Protein AF-A0A8T4EMZ1-F1 (afdb_monomer)

pLDDT: mean 76.81, std 20.08, range [35.94, 98.06]

Radius of gyration: 17.99 Å; Cα contacts (8 Å, |Δi|>4): 401; chains: 1; bounding box: 46×43×60 Å

Sequence (190 aa):
MRDRFAFSISILVVVALTAIIGMIGVFGAAGGSDFQEQLSGNGFIFQAVSVTDGDRIKEITTAKVSFGGKLGFGKDNEPAGNWHVKFFDVGNNELDGSQF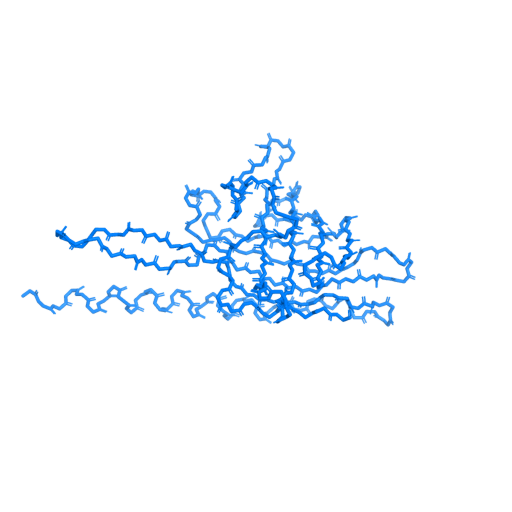RSAKIISLRFDDACGKSAHFSALGKLDNELGWNLLVDASAADPVSGHEANIRVRLSHPVYGEVYDSASEFTSVDYCIGQTLVDSGNLNFR

Structure (mmCIF, N/CA/C/O backbone):
data_AF-A0A8T4EMZ1-F1
#
_entry.id   AF-A0A8T4EMZ1-F1
#
loop_
_atom_site.group_PDB
_atom_site.id
_atom_site.type_symbol
_atom_site.label_atom_id
_atom_site.label_alt_id
_atom_site.label_comp_id
_atom_site.label_asym_id
_atom_site.label_entity_id
_atom_site.label_seq_id
_atom_site.pdbx_PDB_ins_code
_atom_site.Cartn_x
_atom_site.Cartn_y
_atom_site.Cartn_z
_atom_site.occupancy
_atom_site.B_iso_or_equiv
_atom_site.auth_seq_id
_atom_site.auth_comp_id
_atom_site.auth_asym_id
_atom_site.auth_atom_id
_atom_site.pdbx_PDB_model_num
ATOM 1 N N . MET A 1 1 ? -13.749 -1.187 43.572 1.00 49.34 1 MET A N 1
ATOM 2 C CA . MET A 1 1 ? -13.866 -1.524 42.133 1.00 49.34 1 MET A CA 1
ATOM 3 C C . MET A 1 1 ? -12.976 -0.599 41.298 1.00 49.34 1 MET A C 1
ATOM 5 O O . MET A 1 1 ? -13.484 0.166 40.493 1.00 49.34 1 MET A O 1
ATOM 9 N N . ARG A 1 2 ? -11.654 -0.601 41.517 1.00 44.53 2 ARG A N 1
ATOM 10 C CA . ARG A 1 2 ? -10.749 0.398 40.915 1.00 44.53 2 ARG A CA 1
ATOM 11 C C . ARG A 1 2 ? -9.505 -0.220 40.257 1.00 44.53 2 ARG A C 1
ATOM 13 O O . ARG A 1 2 ? -8.606 0.506 39.869 1.00 44.53 2 ARG A O 1
ATOM 20 N N . ASP A 1 3 ? -9.523 -1.542 40.056 1.00 45.84 3 ASP A N 1
ATOM 21 C CA . ASP A 1 3 ? -8.353 -2.314 39.604 1.00 45.84 3 ASP A CA 1
ATOM 22 C C . ASP A 1 3 ? -8.550 -3.018 38.250 1.00 45.84 3 ASP A C 1
ATOM 24 O O . ASP A 1 3 ? -7.671 -3.739 37.792 1.00 45.84 3 ASP A O 1
ATOM 28 N N . ARG A 1 4 ? -9.691 -2.819 37.571 1.00 43.38 4 ARG A N 1
ATOM 29 C CA . ARG A 1 4 ? -9.960 -3.462 36.266 1.00 43.38 4 ARG A CA 1
ATOM 30 C C . ARG A 1 4 ? -9.644 -2.604 35.039 1.00 43.38 4 ARG A C 1
ATOM 32 O O . ARG A 1 4 ? -9.596 -3.141 33.941 1.00 43.38 4 ARG A O 1
ATOM 39 N N . PHE A 1 5 ? -9.365 -1.312 35.212 1.00 40.59 5 PHE A N 1
ATOM 40 C CA . PHE A 1 5 ? -9.063 -0.412 34.089 1.00 40.59 5 PHE A CA 1
ATOM 41 C C . PHE A 1 5 ? -7.595 -0.451 33.638 1.00 40.59 5 PHE A C 1
ATOM 43 O O . PHE A 1 5 ? -7.312 -0.260 32.459 1.00 40.59 5 PHE A O 1
ATOM 50 N N . ALA A 1 6 ? -6.658 -0.762 34.539 1.00 42.50 6 ALA A N 1
ATOM 51 C CA . ALA A 1 6 ? -5.233 -0.811 34.201 1.00 42.50 6 ALA A CA 1
ATOM 52 C C . ALA A 1 6 ? -4.861 -2.019 33.320 1.00 42.50 6 ALA A C 1
ATOM 54 O O . ALA A 1 6 ? -3.907 -1.950 32.555 1.00 42.50 6 ALA A O 1
ATOM 55 N N . PHE A 1 7 ? -5.640 -3.105 33.370 1.00 37.00 7 PHE A N 1
ATOM 56 C CA . PHE A 1 7 ? -5.345 -4.323 32.611 1.00 37.00 7 PHE A CA 1
ATOM 57 C C . PHE A 1 7 ? -5.636 -4.203 31.108 1.00 37.00 7 PHE A C 1
ATOM 59 O O . PHE A 1 7 ? -4.976 -4.862 30.309 1.00 37.00 7 PHE A O 1
ATOM 66 N N . SER A 1 8 ? -6.582 -3.349 30.704 1.00 38.25 8 SER A N 1
ATOM 67 C CA . SER A 1 8 ? -6.985 -3.253 29.293 1.00 38.25 8 SER A CA 1
ATOM 68 C C . SER A 1 8 ? -6.033 -2.393 28.456 1.00 38.25 8 SER A C 1
ATOM 70 O O . SER A 1 8 ? -5.837 -2.666 27.275 1.00 38.25 8 SER A O 1
ATOM 72 N N . ILE A 1 9 ? -5.394 -1.388 29.065 1.00 43.19 9 ILE A N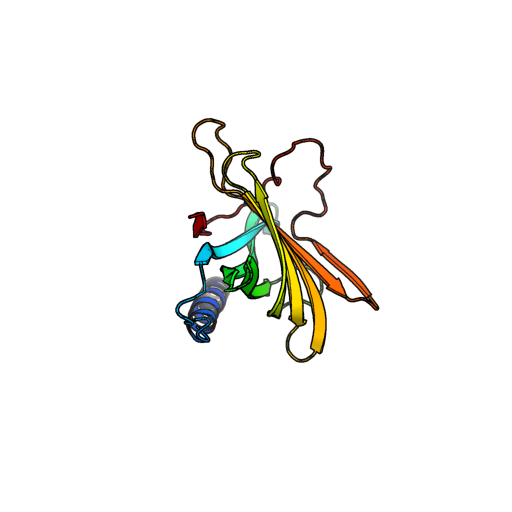 1
ATOM 73 C CA . ILE A 1 9 ? -4.431 -0.512 28.375 1.00 43.19 9 ILE A CA 1
ATOM 74 C C . ILE A 1 9 ? -3.102 -1.247 28.155 1.00 43.19 9 ILE A C 1
ATOM 76 O O . ILE A 1 9 ? -2.506 -1.143 27.085 1.00 43.19 9 ILE A O 1
ATOM 80 N N . SER A 1 10 ? -2.669 -2.060 29.123 1.00 36.66 10 SER A N 1
ATOM 81 C CA . SER A 1 10 ? -1.429 -2.836 29.014 1.00 36.66 10 SER A CA 1
ATOM 82 C C . SER A 1 10 ? -1.474 -3.891 27.906 1.00 36.66 10 SER A C 1
ATOM 84 O O . SER A 1 10 ? -0.455 -4.143 27.273 1.00 36.66 10 SER A O 1
ATOM 86 N N . ILE A 1 11 ? -2.642 -4.483 27.630 1.00 43.72 11 ILE A N 1
ATOM 87 C CA . ILE A 1 11 ? -2.796 -5.466 26.545 1.00 43.72 11 ILE A CA 1
ATOM 88 C C . ILE A 1 11 ? -2.738 -4.776 25.174 1.00 43.72 11 ILE A C 1
ATOM 90 O O . ILE A 1 11 ? -2.079 -5.284 24.268 1.00 43.72 11 ILE A O 1
ATOM 94 N N . LEU A 1 12 ? -3.342 -3.590 25.033 1.00 38.06 12 LEU A N 1
ATOM 95 C CA . LEU A 1 12 ? -3.368 -2.855 23.764 1.00 38.06 12 LEU A CA 1
ATOM 96 C C . LEU A 1 12 ? -1.956 -2.441 23.300 1.00 38.06 12 LEU A C 1
ATOM 98 O O . LEU A 1 12 ? -1.618 -2.562 22.124 1.00 38.06 12 LEU A O 1
ATOM 102 N N . VAL A 1 13 ? -1.099 -2.025 24.239 1.00 41.03 13 VAL A N 1
ATOM 103 C CA . VAL A 1 13 ? 0.286 -1.611 23.944 1.00 41.03 13 VAL A CA 1
ATOM 104 C C . VAL A 1 13 ? 1.172 -2.804 23.555 1.00 41.03 13 VAL A C 1
ATOM 106 O O . VAL A 1 13 ? 2.043 -2.674 22.695 1.00 41.03 13 VAL A O 1
ATOM 109 N N . VAL A 1 14 ? 0.937 -3.992 24.123 1.00 38.75 14 VAL A N 1
ATOM 110 C CA . VAL A 1 14 ? 1.726 -5.202 23.810 1.00 38.75 14 VAL A CA 1
ATOM 111 C C . VAL A 1 14 ? 1.403 -5.756 22.414 1.00 38.75 14 VAL A C 1
ATOM 113 O O . VAL A 1 14 ? 2.305 -6.244 21.725 1.00 38.75 14 VAL A O 1
ATOM 116 N N . VAL A 1 15 ? 0.154 -5.631 21.949 1.00 43.97 15 VAL A N 1
ATOM 117 C CA . VAL A 1 15 ? -0.234 -6.037 20.583 1.00 43.97 15 VAL A CA 1
ATOM 118 C C . VAL A 1 15 ? 0.407 -5.120 19.534 1.00 43.97 15 VAL A C 1
ATOM 120 O O . VAL A 1 15 ? 0.925 -5.606 18.528 1.00 43.97 15 VAL A O 1
ATOM 123 N N . ALA A 1 16 ? 0.474 -3.812 19.800 1.00 40.72 16 ALA A N 1
ATOM 124 C CA . ALA A 1 16 ? 1.147 -2.867 18.911 1.00 40.72 16 ALA A CA 1
ATOM 125 C C . ALA A 1 16 ? 2.665 -3.130 18.823 1.00 40.72 16 ALA A C 1
ATOM 127 O O . ALA A 1 16 ? 3.234 -3.122 17.732 1.00 40.72 16 ALA A O 1
ATOM 128 N N . LEU A 1 17 ? 3.329 -3.439 19.946 1.00 35.94 17 LEU A N 1
ATOM 129 C CA . LEU A 1 17 ? 4.785 -3.637 19.972 1.00 35.94 17 LEU A CA 1
ATOM 130 C C . LEU A 1 17 ? 5.238 -4.954 19.314 1.00 35.94 17 LEU A C 1
ATOM 132 O O . LEU A 1 17 ? 6.283 -5.004 18.668 1.00 35.94 17 LEU A O 1
ATOM 136 N N . THR A 1 18 ? 4.452 -6.026 19.438 1.00 42.44 18 THR A N 1
ATOM 137 C CA . THR A 1 18 ? 4.767 -7.323 18.805 1.00 42.44 18 THR A CA 1
ATOM 138 C C . THR A 1 18 ? 4.553 -7.304 17.289 1.00 42.44 18 THR A C 1
ATOM 140 O O . THR A 1 18 ? 5.293 -7.970 16.561 1.00 42.44 18 THR A O 1
ATOM 143 N N . ALA A 1 19 ? 3.628 -6.479 16.787 1.00 42.94 19 ALA A N 1
ATOM 144 C CA . ALA A 1 19 ? 3.454 -6.253 15.352 1.00 42.94 19 ALA A CA 1
ATOM 145 C C . ALA A 1 19 ? 4.675 -5.572 14.699 1.00 42.94 19 ALA A C 1
ATOM 147 O O . ALA A 1 19 ? 5.018 -5.901 13.563 1.00 42.94 19 ALA A O 1
ATOM 148 N N . ILE A 1 20 ? 5.373 -4.691 15.427 1.00 45.50 20 ILE A N 1
ATOM 149 C CA . ILE A 1 20 ? 6.582 -3.999 14.945 1.00 45.50 20 ILE A CA 1
ATOM 150 C C . ILE A 1 20 ? 7.746 -4.986 14.756 1.00 45.50 20 ILE A C 1
ATOM 152 O O . ILE A 1 20 ? 8.465 -4.919 13.760 1.00 45.50 20 ILE A O 1
ATOM 156 N N . ILE A 1 21 ? 7.909 -5.951 15.666 1.00 45.16 21 ILE A N 1
ATOM 157 C CA . ILE A 1 21 ? 9.029 -6.910 15.630 1.00 45.16 21 ILE A CA 1
ATOM 158 C C . ILE A 1 21 ? 8.864 -7.933 14.489 1.00 45.16 21 ILE A C 1
ATOM 160 O O . ILE A 1 21 ? 9.853 -8.362 13.895 1.00 45.16 21 ILE A O 1
ATOM 164 N N . GLY A 1 22 ? 7.627 -8.275 14.112 1.00 37.38 22 GLY A N 1
ATOM 165 C CA . GLY A 1 22 ? 7.348 -9.227 13.029 1.00 37.38 22 GLY A CA 1
ATOM 166 C C . GLY A 1 22 ? 7.644 -8.720 11.609 1.00 37.38 22 GLY A C 1
ATOM 167 O O . GLY A 1 22 ? 7.813 -9.534 10.704 1.00 37.38 22 GLY A O 1
ATOM 168 N N . MET A 1 23 ? 7.732 -7.402 11.394 1.00 47.41 23 MET A N 1
ATOM 169 C CA . MET A 1 23 ? 7.965 -6.811 10.063 1.00 47.41 23 MET A CA 1
ATOM 170 C C . MET A 1 23 ? 9.440 -6.536 9.743 1.00 47.41 23 MET A C 1
ATOM 172 O O . MET A 1 23 ? 9.790 -6.355 8.581 1.00 47.41 23 MET A O 1
ATOM 176 N N . ILE A 1 24 ? 10.329 -6.579 10.739 1.00 45.53 24 ILE A N 1
ATOM 177 C CA . ILE A 1 24 ? 11.775 -6.363 10.543 1.00 45.53 24 ILE A CA 1
ATOM 178 C C . ILE A 1 24 ? 12.449 -7.593 9.888 1.00 45.53 24 ILE A C 1
ATOM 180 O O . ILE A 1 24 ? 13.563 -7.514 9.374 1.00 45.53 24 ILE A O 1
ATOM 184 N N . GLY A 1 25 ? 11.767 -8.741 9.858 1.00 36.47 25 GLY A N 1
ATOM 185 C CA . GLY A 1 25 ? 12.371 -10.045 9.599 1.00 36.47 25 GLY A CA 1
ATOM 186 C C . GLY A 1 25 ? 12.189 -10.671 8.216 1.00 36.47 25 GLY A C 1
ATOM 187 O O . GLY A 1 25 ? 12.254 -11.888 8.165 1.00 36.47 25 GLY A O 1
ATOM 188 N N . VAL A 1 26 ? 11.949 -9.949 7.111 1.00 43.50 26 VAL A N 1
ATOM 189 C CA . VAL A 1 26 ? 12.076 -10.543 5.752 1.00 43.50 26 VAL A CA 1
ATOM 190 C C . VAL A 1 26 ? 12.498 -9.489 4.715 1.00 43.50 26 VAL A C 1
ATOM 192 O O . VAL A 1 26 ? 11.764 -9.170 3.782 1.00 43.50 26 VAL A O 1
ATOM 195 N N . PHE A 1 27 ? 13.718 -8.959 4.829 1.00 44.78 27 PHE A N 1
ATOM 196 C CA . PHE A 1 27 ? 14.391 -8.329 3.686 1.00 44.78 27 PHE A CA 1
ATOM 197 C C . PHE A 1 27 ? 14.958 -9.431 2.782 1.00 44.78 27 PHE A C 1
ATOM 199 O O . PHE A 1 27 ? 16.156 -9.704 2.764 1.00 44.78 27 PHE A O 1
ATOM 206 N N . GLY A 1 28 ? 14.066 -10.112 2.059 1.00 37.81 28 GLY A N 1
ATOM 207 C CA . GLY A 1 28 ? 14.447 -10.971 0.944 1.00 37.81 28 GLY A CA 1
ATOM 208 C C . GLY A 1 28 ? 15.084 -10.102 -0.135 1.00 37.81 28 GLY A C 1
ATOM 209 O O . GLY A 1 28 ? 14.428 -9.235 -0.712 1.00 37.81 28 GLY A O 1
ATOM 210 N N . ALA A 1 29 ? 16.382 -10.295 -0.336 1.00 39.72 29 ALA A N 1
ATOM 211 C CA . ALA A 1 29 ? 17.215 -9.535 -1.246 1.00 39.72 29 ALA A CA 1
ATOM 212 C C . ALA A 1 29 ? 16.673 -9.555 -2.687 1.00 39.72 29 ALA A C 1
ATOM 214 O O . ALA A 1 29 ? 16.941 -10.480 -3.446 1.00 39.72 29 ALA A O 1
ATOM 215 N N . ALA A 1 30 ? 16.031 -8.467 -3.110 1.00 42.91 30 ALA A N 1
ATOM 216 C CA . ALA A 1 30 ? 16.165 -7.990 -4.486 1.00 42.91 30 ALA A CA 1
ATOM 217 C C . ALA A 1 30 ? 17.476 -7.181 -4.576 1.00 42.91 30 ALA A C 1
ATOM 219 O O . ALA A 1 30 ? 17.483 -5.986 -4.837 1.00 42.91 30 ALA A O 1
ATOM 220 N N . GLY A 1 31 ? 18.589 -7.829 -4.220 1.00 42.00 31 GLY A N 1
ATOM 221 C CA . GLY A 1 31 ? 19.935 -7.254 -4.171 1.00 42.00 31 GLY A CA 1
ATOM 222 C C . GLY A 1 31 ? 20.745 -7.594 -5.417 1.00 42.00 31 GLY A C 1
ATOM 223 O O . GLY A 1 31 ? 21.928 -7.900 -5.310 1.00 42.00 31 GLY A O 1
ATOM 224 N N . GLY A 1 32 ? 20.102 -7.622 -6.586 1.00 52.59 32 GLY A N 1
ATOM 225 C CA . GLY A 1 32 ? 20.836 -7.628 -7.846 1.00 52.59 32 GLY A CA 1
ATOM 226 C C . GLY A 1 32 ? 21.456 -6.250 -8.068 1.00 52.59 32 GLY A C 1
ATOM 227 O O . GLY A 1 32 ? 20.840 -5.243 -7.725 1.00 52.59 32 GLY A O 1
ATOM 228 N N . SER A 1 33 ? 22.640 -6.193 -8.678 1.00 59.22 33 SER A N 1
ATOM 229 C CA . SER A 1 33 ? 23.308 -4.944 -9.090 1.00 59.22 33 SER A CA 1
ATOM 230 C C . SER A 1 33 ? 22.458 -4.038 -9.991 1.00 59.22 33 SER A C 1
ATOM 232 O O . SER A 1 33 ? 22.828 -2.892 -10.224 1.00 59.22 33 SER A O 1
ATOM 234 N N . ASP A 1 34 ? 21.331 -4.555 -10.485 1.00 81.06 34 ASP A N 1
ATOM 235 C CA . ASP A 1 34 ? 20.516 -3.966 -11.540 1.00 81.06 34 A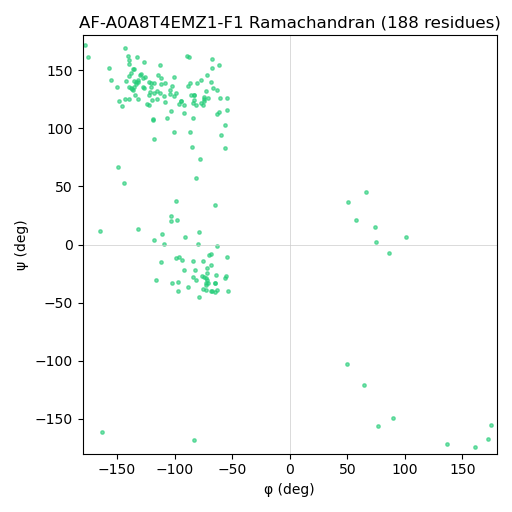SP A CA 1
ATOM 236 C C . ASP A 1 34 ? 19.152 -3.448 -11.016 1.00 81.06 34 ASP A C 1
ATOM 238 O O . ASP A 1 34 ? 18.290 -3.103 -11.819 1.00 81.06 34 ASP A O 1
ATOM 242 N N . PHE A 1 35 ? 18.916 -3.407 -9.691 1.00 88.75 35 PHE A N 1
ATOM 243 C CA . PHE A 1 35 ? 17.700 -2.809 -9.111 1.00 88.75 35 PHE A CA 1
ATOM 244 C C . PHE A 1 35 ? 17.904 -1.330 -8.768 1.00 88.75 35 PHE A C 1
ATOM 246 O O . PHE A 1 35 ? 18.726 -0.976 -7.921 1.00 88.75 35 PHE A O 1
ATOM 253 N N . GLN A 1 36 ? 17.102 -0.468 -9.384 1.00 91.75 36 GLN A N 1
ATOM 254 C CA . GLN A 1 36 ? 17.060 0.962 -9.103 1.00 91.75 36 GLN A CA 1
ATOM 255 C C . GLN A 1 36 ? 15.863 1.282 -8.207 1.00 91.75 36 GLN A C 1
ATOM 257 O O . GLN A 1 36 ? 14.746 1.446 -8.693 1.00 91.75 36 GLN A O 1
ATOM 262 N N . GLU A 1 37 ? 16.097 1.372 -6.895 1.00 92.69 37 GLU A N 1
ATOM 263 C CA . GLU A 1 37 ? 15.085 1.797 -5.917 1.00 92.69 37 GLU A CA 1
ATOM 264 C C . GLU A 1 37 ? 14.608 3.226 -6.227 1.00 92.69 37 GLU A C 1
ATOM 266 O O . GLU A 1 37 ? 15.423 4.144 -6.309 1.00 92.69 37 GLU A O 1
ATOM 271 N N . GLN A 1 38 ? 13.294 3.402 -6.362 1.00 93.12 38 GLN A N 1
ATOM 272 C CA . GLN A 1 38 ? 12.638 4.695 -6.599 1.00 93.12 38 GLN A CA 1
ATOM 273 C C . GLN A 1 38 ? 11.723 5.090 -5.435 1.00 93.12 38 GLN A C 1
ATOM 275 O O . GLN A 1 38 ? 11.569 6.268 -5.136 1.00 93.12 38 GLN A O 1
ATOM 280 N N . LEU A 1 39 ? 11.150 4.104 -4.744 1.00 91.00 39 LEU A N 1
ATOM 281 C CA . LEU A 1 39 ? 10.318 4.308 -3.566 1.00 91.00 39 LEU A CA 1
ATOM 282 C C . LEU A 1 39 ? 10.680 3.282 -2.503 1.00 91.00 39 LEU A C 1
ATOM 284 O O . LEU A 1 39 ? 10.759 2.085 -2.772 1.00 91.00 39 LEU A O 1
ATOM 288 N N . SER A 1 40 ? 10.846 3.729 -1.271 1.00 91.81 40 SER A N 1
ATOM 289 C CA . SER A 1 40 ? 10.870 2.845 -0.115 1.00 91.81 40 SER A CA 1
ATOM 290 C C . SER A 1 40 ? 10.077 3.450 1.022 1.00 91.81 40 SER A C 1
ATOM 292 O O . SER A 1 40 ? 10.021 4.667 1.179 1.00 91.81 40 SER A O 1
ATOM 294 N N . GLY A 1 41 ? 9.451 2.605 1.826 1.00 88.38 41 GLY A N 1
ATOM 295 C CA . GLY A 1 41 ? 8.791 3.104 3.013 1.00 88.38 41 GLY A CA 1
ATOM 296 C C . GLY A 1 41 ? 8.166 2.037 3.868 1.00 88.38 41 GLY A C 1
ATOM 297 O O . GLY A 1 41 ? 8.121 0.867 3.500 1.00 88.38 41 GLY A O 1
ATOM 298 N N . ASN A 1 42 ? 7.720 2.462 5.036 1.00 89.69 42 ASN A N 1
ATOM 299 C CA . ASN A 1 42 ? 6.977 1.666 5.993 1.00 89.69 42 ASN A CA 1
ATOM 300 C C . ASN A 1 42 ? 6.178 2.602 6.895 1.00 89.69 42 ASN A C 1
ATOM 302 O O . ASN A 1 42 ? 6.598 3.736 7.119 1.00 89.69 42 ASN A O 1
ATOM 306 N N . GLY A 1 43 ? 5.052 2.134 7.420 1.00 89.31 43 GLY A N 1
ATOM 307 C CA . GLY A 1 43 ? 4.187 2.963 8.248 1.00 89.31 43 GLY A CA 1
ATOM 308 C C . GLY A 1 43 ? 2.862 2.311 8.589 1.00 89.31 43 GLY A C 1
ATOM 309 O O . GLY A 1 43 ? 2.660 1.115 8.367 1.00 89.31 43 GLY A O 1
ATOM 310 N N . PHE A 1 44 ? 1.963 3.135 9.117 1.00 87.62 44 PHE A N 1
ATOM 311 C CA . PHE A 1 44 ? 0.608 2.754 9.479 1.00 87.62 44 PHE A CA 1
ATOM 312 C C . PHE A 1 44 ? -0.405 3.736 8.887 1.00 87.62 44 PHE A C 1
ATOM 314 O O . PHE A 1 44 ? -0.132 4.931 8.782 1.00 87.62 44 PHE A O 1
ATOM 321 N N . ILE A 1 45 ? -1.572 3.211 8.523 1.00 87.00 45 ILE A N 1
ATOM 322 C CA . ILE A 1 45 ? -2.784 3.967 8.215 1.00 87.00 45 ILE A CA 1
ATOM 323 C C . ILE A 1 45 ? -3.675 3.889 9.446 1.00 87.00 45 ILE A C 1
ATOM 325 O O . ILE A 1 45 ? -3.954 2.785 9.930 1.00 87.00 45 ILE A O 1
ATOM 329 N N . PHE A 1 46 ? -4.137 5.036 9.930 1.00 82.56 46 PHE A N 1
ATOM 330 C CA . PHE A 1 46 ? -5.022 5.112 11.082 1.00 82.56 46 PHE A CA 1
ATOM 331 C C . PHE A 1 46 ? -6.421 5.595 10.705 1.00 82.56 46 PHE A C 1
ATOM 333 O O . PHE A 1 46 ? -6.602 6.325 9.733 1.00 82.56 46 PHE A O 1
ATOM 340 N N . GLN A 1 47 ? -7.405 5.213 11.516 1.00 79.88 47 GLN A N 1
ATOM 341 C CA . GLN A 1 47 ? -8.769 5.723 11.446 1.00 79.88 47 GLN A CA 1
ATOM 342 C C . GLN A 1 47 ? -9.204 6.227 12.822 1.00 79.88 47 GLN A C 1
ATOM 344 O O . GLN A 1 47 ? -8.992 5.553 13.835 1.00 79.88 47 GLN A O 1
ATOM 349 N N . ALA A 1 48 ? -9.830 7.401 12.848 1.00 77.19 48 ALA A N 1
ATOM 350 C CA . ALA A 1 48 ? -10.517 7.909 14.024 1.00 77.19 48 ALA A CA 1
ATOM 351 C C . ALA A 1 48 ? -11.843 7.158 14.216 1.00 77.19 48 ALA A C 1
ATOM 353 O O . ALA A 1 48 ? -12.667 7.069 13.307 1.00 77.19 48 ALA A O 1
ATOM 354 N N . VAL A 1 49 ? -12.049 6.607 15.406 1.00 74.25 49 VAL A N 1
ATOM 355 C CA . VAL A 1 49 ? -13.260 5.890 15.800 1.00 74.25 49 VAL A CA 1
ATOM 356 C C . VAL A 1 49 ? 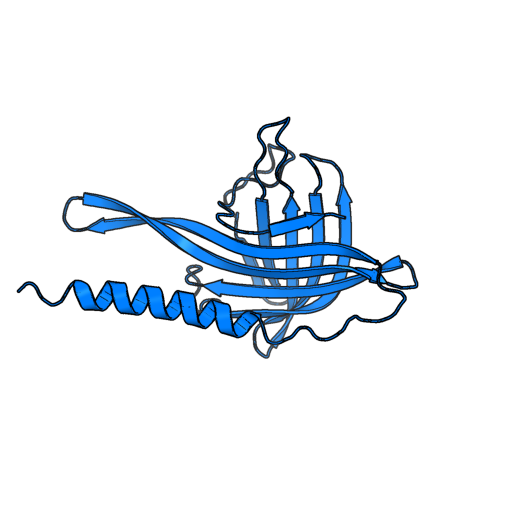-13.836 6.572 17.031 1.00 74.25 49 VAL A C 1
ATOM 358 O O . VAL A 1 49 ? -13.145 6.789 18.027 1.00 74.25 49 VAL A O 1
ATOM 361 N N . SER A 1 50 ? -15.124 6.897 16.977 1.00 79.56 50 SER A N 1
ATOM 362 C CA . SER A 1 50 ? -15.852 7.421 18.130 1.00 79.56 50 SER A CA 1
ATOM 363 C C . SER A 1 50 ? -16.283 6.271 19.038 1.00 79.56 50 SER A C 1
ATOM 365 O O . SER A 1 50 ? -17.034 5.390 18.625 1.00 79.56 50 SER A O 1
ATOM 367 N N . VAL A 1 51 ? -15.821 6.287 20.285 1.00 78.88 51 VAL A N 1
ATOM 368 C CA . VAL A 1 51 ? -16.171 5.311 21.320 1.00 78.88 51 VAL A CA 1
ATOM 369 C C . VAL A 1 51 ? -16.929 6.010 22.438 1.00 78.88 51 VAL A C 1
ATOM 371 O O . VAL A 1 51 ? -16.524 7.063 22.935 1.00 78.88 51 VAL A O 1
ATOM 374 N N . THR A 1 52 ? -18.043 5.412 22.847 1.00 84.31 52 THR A N 1
ATOM 375 C CA . THR A 1 52 ? -18.843 5.884 23.977 1.00 84.31 52 THR A CA 1
ATOM 376 C C . THR A 1 52 ? -18.267 5.347 25.290 1.00 84.31 52 THR A C 1
ATOM 378 O O . THR A 1 52 ? -18.171 4.135 25.478 1.00 84.31 52 THR A O 1
ATOM 381 N N . ASP A 1 53 ? -17.904 6.245 26.206 1.00 78.69 53 ASP A N 1
ATOM 382 C CA . ASP A 1 53 ? -17.453 5.946 27.571 1.00 78.69 53 ASP A CA 1
ATOM 383 C C . ASP A 1 53 ? -18.441 6.570 28.572 1.00 78.69 53 ASP A C 1
ATOM 385 O O . ASP A 1 53 ? -18.361 7.754 28.918 1.00 78.69 53 ASP A O 1
ATOM 389 N N . GLY A 1 54 ? -19.451 5.785 28.963 1.00 85.25 54 GLY A N 1
ATOM 390 C CA . GLY A 1 54 ? -20.606 6.277 29.719 1.00 85.25 54 GLY A CA 1
ATOM 391 C C . GLY A 1 54 ? -21.432 7.271 28.896 1.00 85.25 54 GLY A C 1
ATOM 392 O O . GLY A 1 54 ? -21.891 6.934 27.810 1.00 85.25 54 GLY A O 1
ATOM 393 N N . ASP A 1 55 ? -21.582 8.501 29.393 1.00 85.19 55 ASP A N 1
ATOM 394 C CA . ASP A 1 55 ? -22.305 9.585 28.701 1.00 85.19 55 ASP A CA 1
ATOM 395 C C . ASP A 1 55 ? -21.393 10.454 27.808 1.00 85.19 55 ASP A C 1
ATOM 397 O O . ASP A 1 55 ? -21.813 11.496 27.302 1.00 85.19 55 ASP A O 1
ATOM 401 N N . ARG A 1 56 ? -20.115 10.085 27.639 1.00 79.50 56 ARG A N 1
ATOM 402 C CA . ARG A 1 56 ? -19.137 10.851 26.848 1.00 79.50 56 ARG A CA 1
ATOM 403 C C . ARG A 1 56 ? -18.813 10.138 25.543 1.00 79.50 56 ARG A C 1
ATOM 405 O O . ARG A 1 56 ? -18.598 8.931 25.529 1.00 79.50 56 ARG A O 1
ATOM 412 N N . ILE A 1 57 ? -18.705 10.905 24.462 1.00 82.94 57 ILE A N 1
ATOM 413 C CA . ILE A 1 57 ? -18.134 10.436 23.197 1.00 82.94 57 ILE A CA 1
ATOM 414 C C . ILE A 1 57 ? -16.655 10.814 23.202 1.00 82.94 57 ILE A C 1
ATOM 416 O O . ILE A 1 57 ? -16.310 11.982 23.392 1.00 82.94 57 ILE A O 1
ATOM 420 N N . LYS A 1 58 ? -15.785 9.821 23.034 1.00 84.12 58 LYS A N 1
AT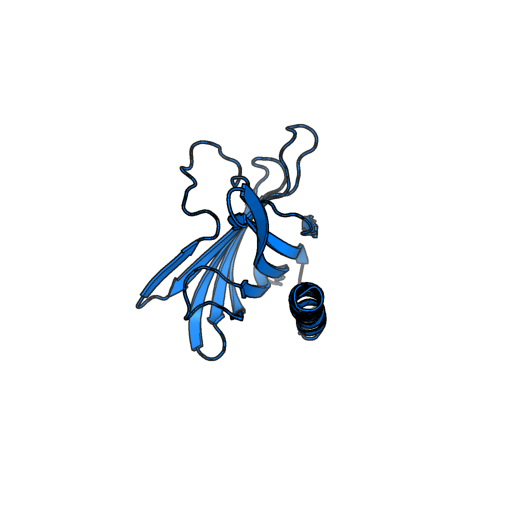OM 421 C CA . LYS A 1 58 ? -14.341 9.997 22.914 1.00 84.12 58 LYS A CA 1
ATOM 422 C C . LYS A 1 58 ? -13.896 9.509 21.545 1.00 84.12 58 LYS A C 1
ATOM 424 O O . LYS A 1 58 ? -14.204 8.387 21.162 1.00 84.12 58 LYS A O 1
ATOM 429 N N . GLU A 1 59 ? -13.122 10.323 20.850 1.00 78.25 59 GLU A N 1
ATOM 430 C CA . GLU A 1 59 ? -12.447 9.895 19.631 1.00 78.25 59 GLU A CA 1
ATOM 431 C C . GLU A 1 59 ? -11.150 9.165 19.995 1.00 78.25 59 GLU A C 1
ATOM 433 O O . GLU A 1 59 ? -10.354 9.644 20.813 1.00 78.25 59 GLU A O 1
ATOM 438 N N . ILE A 1 60 ? -10.964 7.968 19.446 1.00 80.19 60 ILE A N 1
ATOM 439 C CA . ILE A 1 60 ? -9.719 7.212 19.538 1.00 80.19 60 ILE A CA 1
ATOM 440 C C . ILE A 1 60 ? -9.204 6.916 18.136 1.00 80.19 60 ILE A C 1
ATOM 442 O O . ILE A 1 60 ? -9.966 6.567 17.242 1.00 80.19 60 ILE A O 1
ATOM 446 N N . THR A 1 61 ? -7.896 7.012 17.959 1.00 78.19 61 THR A N 1
ATOM 447 C CA . THR A 1 61 ? -7.238 6.676 16.699 1.00 78.19 61 THR A CA 1
ATOM 448 C C . THR A 1 61 ? -6.763 5.230 16.767 1.00 78.19 61 THR A C 1
ATOM 450 O O . THR A 1 61 ? -6.026 4.863 17.684 1.00 78.19 61 THR A O 1
ATOM 453 N N . THR A 1 62 ? -7.192 4.395 15.822 1.00 80.31 62 THR A N 1
ATOM 454 C CA . THR A 1 62 ? -6.788 2.985 15.741 1.00 80.31 62 THR A CA 1
ATOM 455 C C . THR A 1 62 ? -6.050 2.715 14.437 1.00 80.31 62 THR A C 1
ATOM 457 O O . THR A 1 62 ? -6.425 3.232 13.383 1.00 80.31 62 THR A O 1
ATOM 460 N N . ALA A 1 63 ? -4.976 1.929 14.505 1.00 82.44 63 ALA A N 1
ATOM 461 C CA . ALA A 1 63 ? -4.251 1.504 13.315 1.00 82.44 63 ALA A CA 1
ATOM 462 C C . ALA A 1 63 ? -5.121 0.506 12.553 1.00 82.44 63 ALA A C 1
ATOM 464 O O . ALA A 1 63 ? -5.553 -0.490 13.128 1.00 82.44 63 ALA A O 1
ATOM 465 N N . LYS A 1 64 ? -5.354 0.768 11.268 1.00 86.94 64 LYS A N 1
ATOM 466 C CA . LYS A 1 64 ? -6.127 -0.110 10.386 1.00 86.94 64 LYS A CA 1
ATOM 467 C C . LYS A 1 64 ? -5.249 -0.933 9.463 1.00 86.94 64 LYS A C 1
ATOM 469 O O . LYS A 1 64 ? -5.555 -2.075 9.138 1.00 86.94 64 LYS A O 1
ATOM 474 N N . VAL A 1 65 ? -4.122 -0.366 9.052 1.00 90.06 65 VAL A N 1
ATOM 475 C CA . VAL A 1 65 ? -3.195 -1.020 8.134 1.00 90.06 65 VAL A CA 1
ATOM 476 C C . VAL A 1 65 ? -1.776 -0.690 8.551 1.00 90.06 65 VAL A C 1
ATOM 478 O O . VAL A 1 65 ? -1.491 0.447 8.902 1.00 90.06 65 VAL A O 1
ATOM 481 N N . SER A 1 66 ? -0.869 -1.654 8.468 1.00 92.12 66 SER A N 1
ATOM 482 C CA . SER A 1 66 ? 0.564 -1.380 8.390 1.00 92.12 66 SER A CA 1
ATOM 483 C C . SER A 1 66 ? 1.083 -1.775 7.026 1.00 92.12 66 SER A C 1
ATOM 485 O O . SER A 1 66 ? 0.681 -2.808 6.493 1.00 92.12 66 SER A O 1
ATOM 487 N N . PHE A 1 67 ? 2.018 -1.011 6.493 1.00 92.19 67 PHE A N 1
ATOM 488 C CA . PHE A 1 67 ? 2.621 -1.280 5.199 1.00 92.19 67 PHE A CA 1
ATOM 489 C C . PHE A 1 67 ? 4.135 -1.174 5.276 1.00 92.19 67 PHE A C 1
ATOM 491 O O . PHE A 1 67 ? 4.691 -0.522 6.164 1.00 92.19 67 PHE A O 1
ATOM 498 N N . GLY A 1 68 ? 4.796 -1.766 4.292 1.00 91.81 68 GLY A N 1
ATOM 499 C CA . GLY A 1 68 ? 6.188 -1.473 4.033 1.00 91.81 68 GLY A CA 1
ATOM 500 C C . GLY A 1 68 ? 6.733 -2.166 2.801 1.00 91.81 68 GLY A C 1
ATOM 501 O O . GLY A 1 68 ? 6.172 -3.140 2.299 1.00 91.81 68 GLY A O 1
ATOM 502 N N . GLY A 1 69 ? 7.849 -1.659 2.299 1.00 92.69 69 GLY A N 1
ATOM 503 C CA . GLY A 1 69 ? 8.465 -2.212 1.112 1.00 92.69 69 GLY A CA 1
ATOM 504 C C . GLY A 1 69 ? 9.433 -1.284 0.405 1.00 92.69 69 GLY A C 1
ATOM 505 O O . GLY A 1 69 ? 9.783 -0.198 0.870 1.00 92.69 69 GLY A O 1
ATOM 506 N N . LYS A 1 70 ? 9.885 -1.777 -0.743 1.00 93.81 70 LYS A N 1
ATOM 507 C CA . LYS A 1 70 ? 10.771 -1.099 -1.683 1.00 93.81 70 LYS A CA 1
ATOM 508 C C . LYS A 1 70 ? 10.294 -1.395 -3.089 1.00 93.81 70 LYS A C 1
ATOM 510 O O . LYS A 1 70 ? 10.008 -2.549 -3.403 1.00 93.81 70 LYS A O 1
ATOM 515 N N . LEU A 1 71 ? 10.246 -0.370 -3.917 1.00 94.25 71 LEU A N 1
ATOM 516 C CA . LEU A 1 71 ? 9.779 -0.402 -5.290 1.00 94.25 71 LEU A CA 1
ATOM 517 C C . LEU A 1 71 ? 10.748 0.369 -6.173 1.00 94.25 71 LEU A C 1
ATOM 519 O O . LEU A 1 71 ? 11.426 1.304 -5.738 1.00 94.25 71 LEU A O 1
ATOM 523 N N . GLY A 1 72 ? 10.822 -0.042 -7.424 1.00 94.38 72 GLY A N 1
ATOM 524 C CA . GLY A 1 72 ? 11.728 0.542 -8.387 1.00 94.38 72 GLY A CA 1
ATOM 525 C C . GLY A 1 72 ? 11.687 -0.216 -9.697 1.00 94.38 72 GLY A C 1
ATOM 526 O O . GLY A 1 72 ? 10.706 -0.894 -10.008 1.00 94.38 72 GLY A O 1
ATOM 527 N N . PHE A 1 73 ? 12.780 -0.125 -10.437 1.00 94.38 73 PHE A N 1
ATOM 528 C CA . PHE A 1 73 ? 12.909 -0.761 -11.738 1.00 94.38 73 PHE A CA 1
ATOM 529 C C . PHE A 1 73 ? 14.072 -1.748 -11.739 1.00 94.38 73 PHE A C 1
ATOM 531 O O . PHE A 1 73 ? 15.117 -1.500 -11.1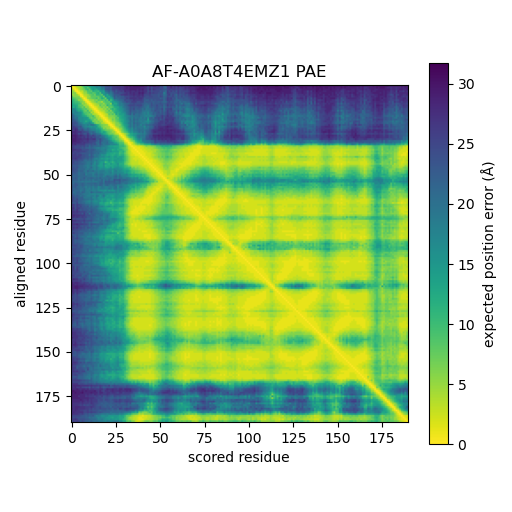34 1.00 94.38 73 PHE A O 1
ATOM 538 N N . GLY A 1 74 ? 13.862 -2.901 -12.369 1.00 91.50 74 GLY A N 1
ATOM 539 C CA . GLY A 1 74 ? 14.908 -3.890 -12.610 1.00 91.50 74 GLY A CA 1
ATOM 540 C C . GLY A 1 74 ? 15.737 -3.583 -13.861 1.00 91.50 74 GLY A C 1
ATOM 541 O O . GLY A 1 74 ? 15.610 -2.527 -14.479 1.00 91.50 74 GLY A O 1
ATOM 542 N N . LYS A 1 75 ? 16.543 -4.569 -14.270 1.00 83.25 75 LYS A N 1
ATOM 543 C CA . LYS A 1 75 ? 17.483 -4.491 -15.400 1.00 83.25 75 LYS A CA 1
ATOM 544 C C 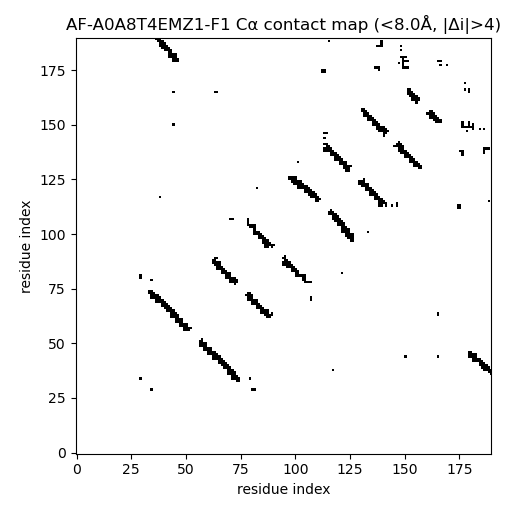. LYS A 1 75 ? 16.854 -4.042 -16.723 1.00 83.25 75 LYS A C 1
ATOM 546 O O . LYS A 1 75 ? 17.455 -3.255 -17.446 1.00 83.25 75 LYS A O 1
ATOM 551 N N . ASP A 1 76 ? 15.646 -4.516 -17.007 1.00 88.88 76 ASP A N 1
ATOM 552 C CA . ASP A 1 76 ? 14.933 -4.249 -18.261 1.00 88.88 76 ASP A CA 1
ATOM 553 C C . ASP A 1 76 ? 13.915 -3.103 -18.121 1.00 88.88 76 ASP A C 1
ATOM 555 O O . ASP A 1 76 ? 12.962 -2.997 -18.888 1.00 88.88 76 ASP A O 1
ATOM 559 N N . ASN A 1 77 ? 14.098 -2.249 -17.106 1.00 88.69 77 ASN A N 1
ATOM 560 C CA . ASN A 1 77 ? 13.162 -1.192 -16.719 1.00 88.69 77 ASN A CA 1
ATOM 561 C C . ASN A 1 77 ? 11.748 -1.711 -16.373 1.00 88.69 77 ASN A C 1
ATOM 563 O O . ASN A 1 77 ? 10.766 -0.969 -16.412 1.00 88.69 77 ASN A O 1
ATOM 567 N N . GLU A 1 78 ? 11.634 -2.996 -16.032 1.00 93.38 78 GLU A N 1
ATOM 568 C CA . GLU A 1 78 ? 10.391 -3.594 -15.551 1.00 93.38 78 GLU A CA 1
ATOM 569 C C . GLU A 1 78 ? 10.144 -3.221 -14.078 1.00 93.38 78 GLU A C 1
ATOM 571 O O . GLU A 1 78 ? 11.101 -3.200 -13.290 1.00 93.38 78 GLU A O 1
ATOM 576 N N . PRO A 1 79 ? 8.883 -2.962 -13.671 1.00 94.88 79 PRO A N 1
ATOM 577 C CA . PRO A 1 79 ? 8.528 -2.755 -12.272 1.00 94.88 79 PRO A CA 1
ATOM 578 C C . PRO A 1 79 ? 8.990 -3.918 -11.394 1.00 94.88 79 PRO A C 1
ATOM 580 O O . PRO A 1 79 ? 8.652 -5.079 -11.630 1.00 94.88 79 PRO A O 1
ATOM 583 N N . ALA A 1 80 ? 9.743 -3.601 -10.348 1.00 94.69 80 ALA A N 1
ATOM 584 C CA . ALA A 1 80 ? 10.314 -4.580 -9.440 1.00 94.69 80 ALA A CA 1
ATOM 585 C C . ALA A 1 80 ? 10.241 -4.092 -7.992 1.00 94.69 80 ALA A C 1
ATOM 587 O O . ALA A 1 80 ? 10.081 -2.901 -7.713 1.00 94.69 80 ALA A O 1
ATOM 588 N N . GLY A 1 81 ? 10.381 -5.030 -7.059 1.00 92.69 81 GLY A N 1
ATOM 589 C CA . GLY A 1 81 ? 10.403 -4.732 -5.636 1.00 92.69 81 GLY A CA 1
ATOM 590 C C . GLY A 1 81 ? 9.572 -5.700 -4.812 1.00 92.69 81 GLY A C 1
ATOM 591 O O . GLY A 1 81 ? 9.084 -6.712 -5.311 1.00 92.69 81 GLY A O 1
ATOM 592 N N . ASN A 1 82 ? 9.427 -5.364 -3.535 1.00 94.56 82 ASN A N 1
ATOM 593 C CA . ASN A 1 82 ? 8.643 -6.109 -2.565 1.00 94.56 82 ASN A CA 1
ATOM 594 C C . ASN A 1 82 ? 7.820 -5.131 -1.731 1.00 94.56 82 ASN A C 1
ATOM 596 O O . ASN A 1 82 ? 8.365 -4.160 -1.206 1.00 94.56 82 ASN A O 1
ATOM 600 N N . TRP A 1 83 ? 6.538 -5.426 -1.558 1.00 94.94 83 TRP A N 1
ATOM 601 C CA . TRP A 1 83 ? 5.618 -4.682 -0.713 1.00 94.94 83 TRP A CA 1
ATOM 602 C C . TRP A 1 83 ? 4.802 -5.638 0.154 1.00 94.94 83 TRP A C 1
ATOM 604 O O . TRP A 1 83 ? 4.368 -6.704 -0.291 1.00 94.94 83 TRP A O 1
ATOM 614 N N . HIS A 1 84 ? 4.597 -5.263 1.406 1.00 95.44 84 HIS A N 1
ATOM 615 C CA . HIS A 1 84 ? 3.804 -6.007 2.366 1.00 95.44 84 HIS A CA 1
ATOM 616 C C . HIS A 1 84 ? 2.788 -5.093 3.029 1.00 95.44 84 HIS A C 1
ATOM 618 O O . HIS A 1 84 ? 3.042 -3.912 3.261 1.00 95.44 84 HIS A O 1
ATOM 624 N N . VAL A 1 85 ? 1.639 -5.674 3.349 1.00 95.38 85 VAL A N 1
ATOM 625 C CA . VAL A 1 85 ? 0.558 -5.007 4.064 1.00 95.38 85 VAL A CA 1
ATOM 626 C C . VAL A 1 85 ? 0.041 -5.957 5.134 1.00 95.38 85 VAL A C 1
ATOM 628 O O . VAL A 1 85 ? -0.046 -7.158 4.900 1.00 95.38 85 VAL A O 1
ATOM 631 N N . LYS A 1 86 ? -0.289 -5.442 6.312 1.00 95.38 86 LYS A N 1
ATOM 632 C CA . LYS A 1 86 ? -1.020 -6.175 7.343 1.00 95.38 86 LYS A CA 1
ATOM 633 C C . LYS A 1 86 ? -2.234 -5.360 7.755 1.00 95.38 86 LYS A C 1
ATOM 635 O O . LYS A 1 86 ? -2.111 -4.154 7.955 1.00 95.38 86 LYS A O 1
ATOM 640 N N . PHE A 1 87 ? -3.373 -6.024 7.865 1.00 93.50 87 PHE A N 1
ATOM 641 C CA . PHE A 1 87 ? -4.651 -5.406 8.192 1.00 93.50 87 PHE A CA 1
ATOM 642 C C . PHE A 1 87 ? -4.976 -5.620 9.673 1.00 93.50 87 PHE A C 1
ATOM 644 O O . PHE A 1 87 ? -4.652 -6.659 10.256 1.00 93.50 87 PHE A O 1
ATOM 651 N N . PHE A 1 88 ? -5.595 -4.622 10.293 1.00 89.25 88 PHE A N 1
ATOM 652 C CA . PHE A 1 88 ? -5.959 -4.608 11.705 1.00 89.25 88 PHE A CA 1
ATOM 653 C C . PHE A 1 88 ? -7.340 -3.982 11.856 1.00 89.25 88 PHE A C 1
ATOM 655 O O . PHE A 1 88 ? -7.531 -2.847 11.437 1.00 89.25 88 PHE A O 1
ATOM 662 N N . ASP A 1 89 ? -8.276 -4.676 12.501 1.00 79.69 89 ASP A N 1
ATOM 663 C CA . ASP A 1 89 ? -9.561 -4.087 12.901 1.00 79.69 89 ASP A CA 1
ATOM 664 C C . ASP A 1 89 ? -10.275 -3.350 11.741 1.00 79.69 89 ASP A C 1
ATOM 666 O O . ASP A 1 89 ? -10.877 -2.298 11.914 1.00 79.69 89 ASP A O 1
ATOM 670 N N . VAL A 1 90 ? -10.184 -3.846 10.508 1.00 78.88 90 VAL A N 1
ATOM 671 C CA . VAL A 1 90 ? -10.723 -3.206 9.298 1.00 78.88 90 VAL A CA 1
ATOM 672 C C . VAL A 1 90 ? -12.235 -3.405 9.137 1.00 78.88 90 VAL A C 1
ATOM 674 O O . VAL A 1 90 ? -12.790 -3.094 8.087 1.00 78.88 90 VAL A O 1
ATOM 677 N N . GLY A 1 91 ? -12.919 -3.913 10.168 1.00 73.75 91 GLY A N 1
ATOM 678 C CA . GLY A 1 91 ? -14.368 -4.138 10.176 1.00 73.75 91 GLY A CA 1
ATOM 679 C C . GLY A 1 91 ? -14.818 -5.344 9.344 1.00 73.75 91 GLY A C 1
ATOM 680 O O . GLY A 1 91 ? -16.014 -5.618 9.263 1.00 73.75 91 GLY A O 1
ATOM 681 N N . ASN A 1 92 ? -13.870 -6.076 8.752 1.00 78.56 92 ASN A N 1
ATOM 682 C CA . ASN A 1 92 ? -14.088 -7.348 8.079 1.00 78.56 92 ASN A CA 1
ATOM 683 C C . ASN A 1 92 ? -13.268 -8.427 8.796 1.00 78.56 92 ASN A C 1
ATOM 685 O O . ASN A 1 92 ? -12.046 -8.478 8.658 1.00 78.56 92 ASN A O 1
ATOM 689 N N . ASN A 1 93 ? -13.961 -9.312 9.518 1.00 78.50 93 ASN A N 1
ATOM 690 C CA . ASN A 1 93 ? -13.348 -10.362 10.337 1.00 78.50 93 ASN A CA 1
ATOM 691 C C . ASN A 1 93 ? -12.381 -11.271 9.560 1.00 78.50 93 ASN A C 1
ATOM 693 O O . ASN A 1 93 ? -11.479 -11.843 10.164 1.00 78.50 93 ASN A O 1
ATOM 697 N N . GLU A 1 94 ? -12.572 -11.441 8.248 1.00 83.06 94 GLU A N 1
ATOM 698 C CA . GLU A 1 94 ? -11.696 -12.277 7.417 1.00 83.06 94 GLU A CA 1
ATOM 699 C C . GLU A 1 94 ? -10.367 -11.585 7.094 1.00 83.06 94 GLU A C 1
ATOM 701 O O . GLU A 1 94 ? -9.356 -12.249 6.882 1.00 83.06 94 GLU A O 1
ATOM 706 N N . LEU A 1 95 ? -10.355 -10.251 7.075 1.00 89.56 95 LEU A N 1
ATOM 707 C CA . LEU A 1 95 ? -9.153 -9.462 6.830 1.00 89.56 95 LEU A CA 1
ATOM 708 C C . LEU A 1 95 ? -8.424 -9.102 8.126 1.00 89.56 95 LEU A C 1
ATOM 710 O O . LEU A 1 95 ? -7.224 -8.834 8.090 1.00 89.56 95 LEU A O 1
ATOM 714 N N . ASP A 1 96 ? -9.100 -9.115 9.271 1.00 89.81 96 ASP A N 1
ATOM 715 C CA . ASP A 1 96 ? -8.507 -8.729 10.548 1.00 89.81 96 ASP A CA 1
ATOM 716 C C . ASP A 1 96 ? -7.335 -9.633 10.951 1.00 89.81 96 ASP A C 1
ATOM 718 O O . ASP A 1 96 ? -7.479 -10.816 11.251 1.00 89.81 96 ASP A O 1
ATOM 722 N N . GLY A 1 97 ? -6.136 -9.047 10.985 1.00 89.69 97 GLY A N 1
ATOM 723 C CA . GLY A 1 97 ? -4.891 -9.748 11.289 1.00 89.69 97 GLY A CA 1
ATOM 724 C C . GLY A 1 97 ? -4.215 -10.405 10.083 1.00 89.69 97 GLY A C 1
ATOM 725 O O . GLY A 1 97 ? -3.071 -10.847 10.234 1.00 89.69 97 GLY A O 1
ATOM 726 N N . SER A 1 98 ? -4.863 -10.418 8.914 1.00 95.00 98 SER A N 1
ATOM 727 C CA . SER A 1 98 ? -4.319 -10.980 7.673 1.00 95.00 98 SER A CA 1
ATOM 728 C C . SER A 1 98 ? -3.128 -10.175 7.144 1.00 95.00 98 SER A C 1
ATOM 730 O O . SER A 1 98 ? -2.994 -8.964 7.376 1.00 95.00 98 SER A O 1
ATOM 732 N N . GLN A 1 99 ? -2.233 -10.850 6.422 1.00 96.81 99 GLN A N 1
ATOM 733 C CA . GLN A 1 99 ? -1.032 -10.260 5.846 1.00 96.81 99 GLN A CA 1
ATOM 734 C C . GLN A 1 99 ? -0.959 -10.484 4.336 1.00 96.81 99 GLN A C 1
ATOM 736 O O . GLN A 1 99 ? -0.823 -11.608 3.860 1.00 96.81 99 GLN A O 1
ATOM 741 N N . PHE A 1 100 ? -0.909 -9.394 3.577 1.00 97.38 100 PHE A N 1
ATOM 742 C CA . PHE A 1 100 ? -0.556 -9.430 2.168 1.00 97.38 100 PHE A CA 1
ATOM 743 C C . PHE A 1 100 ? 0.964 -9.360 1.960 1.00 97.38 100 PHE A C 1
ATOM 745 O O . PHE A 1 100 ? 1.667 -8.556 2.585 1.00 97.38 100 PHE A O 1
ATOM 752 N N . ARG A 1 101 ? 1.478 -10.158 1.021 1.00 96.81 101 ARG A N 1
ATOM 753 C CA . ARG A 1 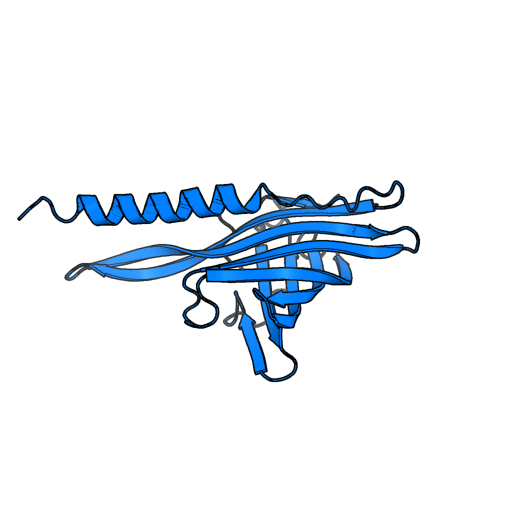101 ? 2.858 -10.080 0.518 1.00 96.81 101 ARG A CA 1
ATOM 754 C C . ARG A 1 101 ? 2.864 -10.106 -1.004 1.00 96.81 101 ARG A C 1
ATOM 756 O O . ARG A 1 101 ? 2.347 -11.047 -1.609 1.00 96.81 101 ARG A O 1
ATOM 763 N N . SER A 1 102 ? 3.495 -9.111 -1.622 1.00 96.62 102 SER A N 1
ATOM 764 C CA . SER A 1 102 ? 3.668 -9.076 -3.073 1.00 96.62 102 SER A CA 1
ATOM 765 C C . SER A 1 102 ? 4.524 -10.251 -3.543 1.00 96.62 102 SER A C 1
ATOM 767 O O . SER A 1 102 ? 5.602 -10.494 -3.003 1.00 96.62 102 SER A O 1
ATOM 769 N N . ALA A 1 103 ? 4.075 -10.931 -4.590 1.00 94.12 103 ALA A N 1
ATOM 770 C CA . ALA A 1 103 ? 4.883 -11.876 -5.353 1.00 94.12 103 ALA A CA 1
ATOM 771 C C . ALA A 1 103 ? 5.468 -11.218 -6.611 1.00 94.12 103 ALA A C 1
ATOM 773 O O . ALA A 1 103 ? 6.563 -11.571 -7.040 1.00 94.12 103 ALA A O 1
ATOM 774 N N . LYS A 1 104 ? 4.736 -10.265 -7.204 1.00 94.62 104 LYS A N 1
ATOM 775 C CA . LYS A 1 104 ? 5.158 -9.513 -8.385 1.00 94.62 104 LYS A CA 1
ATOM 776 C C . LYS A 1 104 ? 4.548 -8.115 -8.380 1.00 94.62 104 LYS A C 1
ATOM 778 O O . LYS A 1 104 ? 3.348 -7.974 -8.158 1.00 94.62 104 LYS A O 1
ATOM 783 N N . ILE A 1 105 ? 5.357 -7.105 -8.688 1.00 96.75 105 ILE A N 1
ATOM 784 C CA . ILE A 1 105 ? 4.870 -5.759 -9.012 1.00 96.75 105 ILE A CA 1
ATOM 785 C C . ILE A 1 105 ? 4.468 -5.756 -10.489 1.00 96.75 105 ILE A C 1
ATOM 787 O O . ILE A 1 105 ? 5.243 -6.162 -11.349 1.00 96.75 105 ILE A O 1
ATOM 791 N N . ILE A 1 106 ? 3.226 -5.380 -10.776 1.00 95.88 106 ILE A N 1
ATOM 792 C CA . ILE A 1 106 ? 2.630 -5.471 -12.116 1.00 95.88 106 ILE A CA 1
ATOM 793 C C . ILE A 1 106 ? 2.715 -4.135 -12.839 1.00 95.88 106 ILE A C 1
ATOM 795 O O . ILE A 1 106 ? 3.022 -4.086 -14.027 1.00 95.88 106 ILE A O 1
ATOM 799 N N . SER A 1 107 ? 2.483 -3.048 -12.114 1.00 96.00 107 SER A N 1
ATOM 800 C CA . SER A 1 107 ? 2.626 -1.693 -12.625 1.00 96.00 107 SER A CA 1
ATOM 801 C C . SER A 1 107 ? 3.266 -0.819 -11.566 1.00 96.00 107 SER A C 1
ATOM 803 O O . SER A 1 107 ? 2.972 -0.979 -10.385 1.00 96.00 107 SER A O 1
ATOM 805 N N . LEU A 1 108 ? 4.091 0.126 -11.998 1.00 95.44 108 LEU A N 1
ATOM 806 C CA . LEU A 1 108 ? 4.645 1.183 -11.165 1.00 95.44 108 LEU A CA 1
ATOM 807 C C . LEU A 1 108 ? 4.704 2.452 -12.010 1.00 95.44 108 LEU A C 1
ATOM 809 O O . LEU A 1 108 ? 5.261 2.443 -13.108 1.00 95.44 108 LEU A O 1
ATOM 813 N N . ARG A 1 109 ? 4.098 3.524 -11.514 1.00 93.56 109 ARG A N 1
ATOM 814 C CA . ARG A 1 109 ? 4.121 4.853 -12.116 1.00 93.56 109 ARG A CA 1
ATOM 815 C C . ARG A 1 109 ? 4.456 5.861 -11.035 1.00 93.56 109 ARG A C 1
ATOM 817 O O . ARG A 1 109 ? 3.939 5.750 -9.931 1.00 93.56 109 ARG A O 1
ATOM 824 N N . PHE A 1 110 ? 5.278 6.832 -11.393 1.00 90.00 110 PHE A N 1
ATOM 825 C CA . PHE A 1 110 ? 5.536 8.012 -10.586 1.00 90.00 110 PHE A CA 1
ATOM 826 C C . PHE A 1 110 ? 5.002 9.232 -11.319 1.00 90.00 110 PHE A C 1
ATOM 828 O O . PHE A 1 110 ? 5.058 9.278 -12.553 1.00 90.00 110 PHE A O 1
ATOM 835 N N . ASP A 1 111 ? 4.502 10.198 -10.570 1.00 87.50 111 ASP A N 1
ATOM 836 C CA . ASP A 1 111 ? 4.180 11.520 -11.081 1.00 87.50 111 ASP A CA 1
ATOM 837 C C . ASP A 1 111 ? 4.496 12.590 -10.036 1.00 87.50 111 ASP A C 1
ATOM 839 O O . ASP A 1 111 ? 4.810 12.290 -8.883 1.00 87.50 111 ASP A O 1
ATOM 843 N N . ASP A 1 112 ? 4.454 13.840 -10.488 1.00 82.19 112 ASP A N 1
ATOM 844 C CA . ASP A 1 112 ? 4.725 15.011 -9.658 1.00 82.19 112 ASP A CA 1
ATOM 845 C C . ASP A 1 112 ? 3.424 15.736 -9.251 1.00 82.19 112 ASP A C 1
ATOM 847 O O . ASP A 1 112 ? 3.425 16.932 -8.934 1.00 82.19 112 ASP A O 1
ATOM 851 N N . ALA A 1 113 ? 2.276 15.048 -9.320 1.00 67.06 113 ALA A N 1
ATOM 852 C CA . ALA A 1 113 ? 1.018 15.615 -8.860 1.00 67.06 113 ALA A CA 1
ATOM 853 C C . ALA A 1 113 ? 1.006 15.603 -7.324 1.00 67.06 113 ALA A C 1
ATOM 855 O O . ALA A 1 113 ? 1.077 14.550 -6.694 1.00 67.06 113 ALA A O 1
ATOM 856 N N . CYS A 1 114 ? 0.888 16.791 -6.720 1.00 65.38 114 CYS A N 1
ATOM 857 C CA . CYS A 1 114 ? 0.834 16.974 -5.262 1.00 65.38 114 CYS A CA 1
ATOM 858 C C . CYS A 1 114 ? 2.137 16.606 -4.531 1.00 65.38 114 CYS A C 1
ATOM 860 O O . CYS A 1 114 ? 2.128 15.926 -3.506 1.00 65.38 114 CYS A O 1
ATOM 862 N N . GLY A 1 115 ? 3.268 17.056 -5.079 1.00 76.69 115 GLY A N 1
ATOM 863 C CA . GLY A 1 115 ? 4.598 16.615 -4.664 1.00 76.69 115 GLY A CA 1
ATOM 864 C C . GLY A 1 115 ? 5.020 15.392 -5.471 1.00 76.69 115 GLY A C 1
ATOM 865 O O . GLY A 1 115 ? 4.615 15.257 -6.614 1.00 76.69 115 GLY A O 1
ATOM 866 N N . LYS A 1 116 ? 5.829 14.494 -4.903 1.00 85.31 116 LYS A N 1
ATOM 867 C CA . LYS A 1 116 ? 6.134 13.206 -5.548 1.00 85.31 116 LYS A CA 1
ATOM 868 C C . LYS A 1 116 ? 5.058 12.185 -5.194 1.00 85.31 116 LYS A C 1
ATOM 870 O O . LYS A 1 116 ? 4.802 11.965 -4.010 1.00 85.31 116 LYS A O 1
ATOM 875 N N . SER A 1 117 ? 4.488 11.521 -6.188 1.00 87.38 117 SER A N 1
ATOM 876 C CA . SER A 1 117 ? 3.494 10.470 -6.000 1.00 87.38 117 SER A CA 1
ATOM 877 C C . SER A 1 117 ? 3.892 9.174 -6.715 1.00 87.38 117 SER A C 1
ATOM 879 O O . SER A 1 117 ? 4.723 9.154 -7.627 1.00 87.38 117 SER A O 1
ATOM 881 N N . ALA A 1 118 ? 3.348 8.057 -6.239 1.00 90.44 118 ALA A N 1
ATOM 882 C CA . ALA A 1 118 ? 3.533 6.734 -6.800 1.00 90.44 118 ALA A CA 1
ATOM 883 C C . ALA A 1 118 ? 2.213 5.968 -6.829 1.00 90.44 118 ALA A C 1
ATOM 885 O O . ALA A 1 118 ? 1.505 5.867 -5.828 1.00 90.44 118 ALA A O 1
ATOM 886 N N . HIS A 1 119 ? 1.961 5.330 -7.962 1.00 93.00 119 HIS A N 1
ATOM 887 C CA . HIS A 1 119 ? 0.832 4.447 -8.194 1.00 93.00 119 HIS A CA 1
ATOM 888 C C . HIS A 1 119 ? 1.362 3.082 -8.605 1.00 93.00 119 HIS A C 1
ATOM 890 O O . HIS A 1 119 ? 2.048 2.952 -9.628 1.00 93.00 119 HIS A O 1
ATOM 896 N N . PHE A 1 120 ? 1.055 2.042 -7.836 1.00 95.50 120 PHE A N 1
ATOM 897 C CA . PHE A 1 120 ? 1.487 0.696 -8.179 1.00 95.50 120 PHE A CA 1
ATOM 898 C C . PHE A 1 120 ? 0.425 -0.361 -7.913 1.00 95.50 120 PHE A C 1
ATOM 900 O O . PHE A 1 120 ? -0.474 -0.205 -7.089 1.00 95.50 120 PHE A O 1
ATOM 907 N N . SER A 1 121 ? 0.553 -1.463 -8.645 1.00 97.69 121 SER A N 1
ATOM 908 C CA . SER A 1 121 ? -0.242 -2.663 -8.433 1.00 97.69 121 SER A CA 1
ATOM 909 C C . SER A 1 121 ? 0.669 -3.864 -8.238 1.00 97.69 121 SER A C 1
ATOM 911 O O . SER A 1 121 ? 1.740 -3.959 -8.848 1.00 97.69 121 SER A O 1
ATOM 913 N N . ALA A 1 122 ? 0.258 -4.786 -7.377 1.00 97.88 122 ALA A N 1
ATOM 914 C CA . ALA A 1 122 ? 0.999 -5.997 -7.081 1.00 97.88 122 ALA A CA 1
ATOM 915 C C . ALA A 1 122 ? 0.073 -7.211 -7.050 1.00 97.88 122 ALA A C 1
ATOM 917 O O . ALA A 1 122 ? -0.977 -7.190 -6.412 1.00 97.88 122 ALA A O 1
ATOM 918 N N . LEU A 1 123 ? 0.516 -8.294 -7.684 1.00 97.69 123 LEU A N 1
ATOM 919 C CA . LEU A 1 123 ? -0.042 -9.626 -7.482 1.00 97.69 123 LEU A CA 1
ATOM 920 C C . LEU A 1 123 ? 0.687 -10.289 -6.318 1.00 97.69 123 LEU A C 1
ATOM 922 O O . LEU A 1 123 ? 1.918 -10.223 -6.229 1.00 97.69 123 LEU A O 1
ATOM 926 N N . GLY A 1 124 ? -0.046 -10.953 -5.431 1.00 97.12 124 GLY A N 1
ATOM 927 C CA . GLY A 1 124 ? 0.551 -11.531 -4.236 1.00 97.12 124 GLY A CA 1
ATOM 928 C C . GLY A 1 124 ? -0.284 -12.585 -3.532 1.00 97.12 124 GLY A C 1
ATOM 929 O O . GLY A 1 124 ? -1.173 -13.217 -4.112 1.00 97.12 124 GLY A O 1
ATOM 930 N N . LYS A 1 125 ? 0.090 -12.799 -2.272 1.00 97.25 125 LYS A N 1
ATOM 931 C CA . LYS A 1 125 ? -0.582 -13.701 -1.342 1.00 97.25 125 LYS A CA 1
ATOM 932 C C . LYS A 1 125 ? -1.240 -12.907 -0.230 1.00 97.25 125 LYS A C 1
ATOM 934 O O . LYS A 1 125 ? -0.577 -12.016 0.292 1.00 97.25 125 LYS A O 1
ATOM 939 N N . LEU A 1 126 ? -2.458 -13.272 0.153 1.00 96.81 126 LEU A N 1
ATOM 940 C CA . LEU A 1 126 ? -3.055 -12.902 1.435 1.00 96.81 126 LEU A CA 1
ATOM 941 C C . LEU A 1 126 ? -2.973 -14.129 2.345 1.00 96.81 126 LEU A C 1
ATOM 943 O O . LEU A 1 126 ? -3.513 -15.186 2.024 1.00 96.81 126 LEU A O 1
ATOM 947 N N . ASP A 1 127 ? -2.204 -14.017 3.422 1.00 94.69 127 ASP A N 1
ATOM 948 C CA . ASP A 1 127 ? -1.775 -15.131 4.263 1.00 94.69 127 ASP A CA 1
ATOM 949 C C . ASP A 1 127 ? -1.182 -16.282 3.431 1.00 94.69 127 ASP A C 1
ATOM 951 O O . ASP A 1 127 ? -0.046 -16.196 2.953 1.00 94.69 127 ASP A O 1
ATOM 955 N N . ASN A 1 128 ? -1.948 -17.356 3.227 1.00 91.62 128 ASN A N 1
ATOM 956 C CA . ASN A 1 128 ? -1.529 -18.539 2.474 1.00 91.62 128 ASN A CA 1
ATOM 957 C C . ASN A 1 128 ? -2.232 -18.690 1.113 1.00 91.62 128 ASN A C 1
ATOM 959 O O . ASN A 1 128 ? -1.939 -19.642 0.388 1.00 91.62 128 ASN A O 1
ATOM 963 N N . GLU A 1 129 ? -3.118 -17.767 0.739 1.00 95.75 129 GLU A N 1
ATOM 964 C CA . GLU A 1 129 ? -3.874 -17.806 -0.514 1.00 95.75 129 GLU A CA 1
ATOM 965 C C . GLU A 1 129 ? -3.228 -16.908 -1.577 1.00 95.75 129 GLU A C 1
ATOM 967 O O . GLU A 1 129 ? -2.901 -15.755 -1.318 1.00 95.75 129 GLU A O 1
ATOM 972 N N . LEU A 1 130 ? -3.023 -17.438 -2.786 1.00 95.50 130 LEU A N 1
ATOM 973 C CA . LEU A 1 130 ? -2.502 -16.707 -3.950 1.00 95.50 130 LEU A CA 1
ATOM 974 C C . LEU A 1 130 ? -3.632 -16.067 -4.763 1.00 95.50 130 LEU A C 1
ATOM 976 O O . LEU A 1 130 ? -4.764 -16.521 -4.710 1.00 95.50 130 LEU A O 1
ATOM 980 N N . GLY A 1 131 ? -3.287 -15.094 -5.609 1.00 94.69 131 GLY A N 1
ATOM 981 C CA . GLY A 1 131 ? -4.221 -14.518 -6.590 1.00 94.69 131 GLY A CA 1
ATOM 982 C C . GLY A 1 131 ? -4.816 -13.176 -6.171 1.00 94.69 131 GLY A C 1
ATOM 983 O O . GLY A 1 131 ? -5.664 -12.630 -6.871 1.00 94.69 131 GLY A O 1
ATOM 984 N N . TRP A 1 132 ? -4.335 -12.623 -5.060 1.00 97.94 132 TRP A N 1
ATOM 985 C CA . TRP A 1 132 ? -4.752 -11.328 -4.548 1.00 97.94 132 TRP A CA 1
ATOM 986 C C . TRP A 1 132 ? -4.055 -10.186 -5.284 1.00 97.94 132 TRP A C 1
ATOM 988 O O . TRP A 1 132 ? -2.851 -10.250 -5.555 1.00 97.94 132 TRP A O 1
ATOM 998 N N . ASN A 1 133 ? -4.816 -9.133 -5.570 1.00 98.06 133 ASN A N 1
ATOM 999 C CA . ASN A 1 133 ? -4.349 -7.897 -6.180 1.00 98.06 133 ASN A CA 1
ATOM 1000 C C . ASN A 1 133 ? -4.349 -6.780 -5.139 1.00 98.06 133 ASN A C 1
ATOM 1002 O O . ASN A 1 133 ? -5.393 -6.452 -4.572 1.00 98.06 133 ASN A O 1
ATOM 1006 N N . LEU A 1 134 ? -3.187 -6.168 -4.936 1.00 97.75 134 LEU A N 1
ATOM 1007 C CA . LEU A 1 134 ? -3.026 -4.964 -4.136 1.00 97.75 134 LEU A CA 1
ATOM 1008 C C . LEU A 1 134 ? -2.837 -3.768 -5.066 1.00 97.75 134 LEU A C 1
ATOM 1010 O O . LEU A 1 134 ? -1.980 -3.805 -5.948 1.00 97.75 134 LEU A O 1
ATOM 1014 N N . LEU A 1 135 ? -3.606 -2.711 -4.846 1.00 96.25 135 LEU A N 1
ATOM 1015 C CA . LEU A 1 135 ? -3.430 -1.404 -5.465 1.00 96.25 135 LEU A CA 1
ATOM 1016 C C . LEU A 1 135 ? -3.025 -0.424 -4.373 1.00 96.25 135 LEU A C 1
ATOM 1018 O O . LEU A 1 135 ? -3.656 -0.374 -3.315 1.00 96.25 135 LEU A O 1
ATOM 1022 N N . VAL A 1 136 ? -1.967 0.334 -4.623 1.00 93.00 136 VAL A N 1
ATOM 1023 C CA . VAL A 1 136 ? -1.461 1.312 -3.669 1.00 93.00 136 VAL A CA 1
ATOM 1024 C C . VAL A 1 136 ? -1.168 2.610 -4.392 1.00 93.00 136 VAL A C 1
ATOM 1026 O O . VAL A 1 136 ? -0.444 2.637 -5.390 1.00 93.00 136 VAL A O 1
ATOM 1029 N N . ASP A 1 137 ? -1.716 3.675 -3.833 1.00 90.12 137 ASP A N 1
ATOM 1030 C CA . ASP A 1 137 ? -1.463 5.045 -4.240 1.00 90.12 137 ASP A CA 1
ATOM 1031 C C . ASP A 1 137 ? -0.777 5.728 -3.057 1.00 90.12 137 ASP A C 1
ATOM 1033 O O . ASP A 1 137 ? -1.303 5.689 -1.946 1.00 90.12 137 ASP A O 1
ATOM 1037 N N . ALA A 1 138 ? 0.396 6.321 -3.261 1.00 87.56 138 ALA A N 1
ATOM 1038 C CA . ALA A 1 138 ? 1.166 6.979 -2.210 1.00 87.56 138 ALA A CA 1
ATOM 1039 C C . ALA A 1 138 ? 1.664 8.355 -2.669 1.00 87.56 138 ALA A C 1
ATOM 1041 O O . ALA A 1 138 ? 2.157 8.480 -3.784 1.00 87.56 138 ALA A O 1
ATOM 1042 N N . SER A 1 139 ? 1.605 9.370 -1.809 1.00 84.62 139 SER A N 1
ATOM 1043 C CA . SER A 1 139 ? 2.191 10.692 -2.064 1.00 84.62 139 SER A CA 1
ATOM 1044 C C . SER A 1 139 ? 3.107 11.118 -0.926 1.00 84.62 139 SER A C 1
ATOM 1046 O O . SER A 1 139 ? 2.829 10.863 0.247 1.00 84.62 139 SER A O 1
ATOM 1048 N N . ALA A 1 140 ? 4.198 11.794 -1.271 1.00 81.62 140 ALA A N 1
ATOM 1049 C CA . ALA A 1 140 ? 5.032 12.503 -0.316 1.00 81.62 140 ALA A CA 1
ATOM 1050 C C . ALA A 1 140 ? 4.280 13.704 0.274 1.00 81.62 140 ALA A C 1
ATOM 1052 O O . ALA A 1 140 ? 3.332 14.213 -0.321 1.00 81.62 140 ALA A O 1
ATOM 1053 N N . ALA A 1 141 ? 4.752 14.176 1.427 1.00 79.19 141 ALA A N 1
ATOM 1054 C CA . ALA A 1 141 ? 4.374 15.496 1.905 1.00 79.19 141 ALA A CA 1
ATOM 1055 C C . ALA A 1 141 ? 4.992 16.569 0.995 1.00 79.19 141 ALA A C 1
ATOM 1057 O O . ALA A 1 141 ? 6.158 16.456 0.601 1.00 79.19 141 ALA A O 1
ATOM 1058 N N . ASP A 1 142 ? 4.237 17.622 0.705 1.00 76.88 142 ASP A N 1
ATOM 1059 C CA . ASP A 1 142 ? 4.707 18.807 0.000 1.00 76.88 142 ASP A CA 1
ATOM 1060 C C . ASP A 1 142 ? 4.555 20.045 0.904 1.00 76.88 142 ASP A C 1
ATOM 1062 O O . ASP A 1 142 ? 3.446 20.543 1.117 1.00 76.88 142 ASP A O 1
ATOM 1066 N N . PRO A 1 143 ? 5.670 20.588 1.428 1.00 71.94 143 PRO A N 1
ATOM 1067 C CA . PRO A 1 143 ? 5.633 21.742 2.318 1.00 71.94 143 PRO A CA 1
ATOM 1068 C C . PRO A 1 143 ? 5.201 23.037 1.616 1.00 71.94 143 PRO A C 1
ATOM 1070 O O . PRO A 1 143 ? 4.849 23.994 2.301 1.00 71.94 143 PRO A O 1
ATOM 1073 N N . VAL A 1 144 ? 5.242 23.103 0.278 1.00 74.62 144 VAL A N 1
ATOM 1074 C CA . VAL A 1 144 ? 4.850 24.300 -0.482 1.00 74.62 144 VAL A CA 1
ATOM 1075 C C . VAL A 1 144 ? 3.332 24.399 -0.585 1.00 74.62 144 VAL A C 1
ATOM 1077 O O . VAL A 1 144 ? 2.775 25.475 -0.370 1.00 74.62 144 VAL A O 1
ATOM 1080 N N . SER A 1 145 ? 2.661 23.288 -0.890 1.00 71.12 145 SER A N 1
ATOM 1081 C CA . SER A 1 145 ? 1.195 23.217 -0.925 1.00 71.12 145 SER A CA 1
ATOM 1082 C C . SER A 1 145 ? 0.564 22.960 0.446 1.00 71.12 145 SER A C 1
ATOM 1084 O O . SER A 1 145 ? -0.640 23.152 0.603 1.00 71.12 145 SER A O 1
ATOM 1086 N N . GLY A 1 146 ? 1.359 22.553 1.442 1.00 71.31 146 GLY A N 1
ATOM 1087 C CA . GLY A 1 146 ? 0.857 22.097 2.739 1.00 71.31 146 GLY A CA 1
ATOM 1088 C C . GLY A 1 146 ? 0.219 20.706 2.670 1.00 71.31 146 GLY A C 1
ATOM 1089 O O . GLY A 1 146 ? -0.503 20.326 3.589 1.00 71.31 146 GLY A O 1
ATOM 1090 N N . HIS A 1 147 ? 0.458 19.962 1.585 1.00 73.50 147 HIS A N 1
ATOM 1091 C CA . HIS A 1 147 ? -0.026 18.596 1.415 1.00 73.50 147 HIS A CA 1
ATOM 1092 C C . HIS A 1 147 ? 0.758 17.646 2.320 1.00 73.50 147 HIS A C 1
ATOM 1094 O O . HIS A 1 147 ? 1.989 17.673 2.357 1.00 73.50 147 HIS A O 1
ATOM 1100 N N . GLU A 1 148 ? 0.056 16.792 3.053 1.00 77.75 148 GLU A N 1
ATOM 1101 C CA . GLU A 1 148 ? 0.679 15.787 3.914 1.00 77.75 148 GLU A CA 1
ATOM 1102 C C . GLU A 1 148 ? 0.979 14.498 3.136 1.00 77.75 148 GLU A C 1
ATOM 1104 O O . GLU A 1 148 ? 0.427 14.241 2.062 1.00 77.75 148 GLU A O 1
ATOM 1109 N N . ALA A 1 149 ? 1.875 13.666 3.670 1.00 79.12 149 ALA A N 1
ATOM 1110 C CA . ALA A 1 149 ? 2.131 12.359 3.082 1.00 79.12 149 ALA A CA 1
ATOM 1111 C C . ALA A 1 149 ? 0.885 11.476 3.225 1.00 79.12 149 ALA A C 1
ATOM 1113 O O . ALA A 1 149 ? 0.300 11.400 4.302 1.00 79.12 149 ALA A O 1
ATOM 1114 N N . ASN A 1 150 ? 0.500 10.788 2.152 1.00 81.94 150 ASN A N 1
ATOM 1115 C CA . ASN A 1 150 ? -0.731 10.004 2.109 1.00 81.94 150 ASN A CA 1
ATOM 1116 C C . ASN A 1 150 ? -0.502 8.643 1.466 1.00 81.94 150 ASN A C 1
ATOM 1118 O O . ASN A 1 150 ? 0.372 8.487 0.611 1.00 81.94 150 ASN A O 1
ATOM 1122 N N . ILE A 1 151 ? -1.291 7.649 1.877 1.00 86.38 151 ILE A N 1
ATOM 1123 C CA . ILE A 1 151 ? -1.265 6.322 1.270 1.00 86.38 151 ILE A CA 1
ATOM 1124 C C . ILE A 1 151 ? -2.643 5.668 1.309 1.00 86.38 151 ILE A C 1
ATOM 1126 O O . ILE A 1 151 ? -3.226 5.442 2.366 1.00 86.38 151 ILE A O 1
ATOM 1130 N N . ARG A 1 152 ? -3.138 5.286 0.137 1.00 89.12 152 ARG A N 1
ATOM 1131 C CA . ARG A 1 152 ? -4.347 4.485 -0.016 1.00 89.12 152 ARG A CA 1
ATOM 1132 C C . ARG A 1 152 ? -3.965 3.062 -0.364 1.00 89.12 152 ARG A C 1
ATOM 1134 O O . ARG A 1 152 ? -3.162 2.832 -1.266 1.00 89.12 152 ARG A O 1
ATOM 1141 N N . VAL A 1 153 ? -4.573 2.108 0.327 1.00 91.75 153 VAL A N 1
ATOM 1142 C CA . VAL A 1 153 ? -4.409 0.682 0.070 1.00 91.75 153 VAL A CA 1
ATOM 1143 C C . VAL A 1 153 ? -5.761 0.090 -0.286 1.00 91.75 153 VAL A C 1
ATOM 1145 O O . VAL A 1 153 ? -6.709 0.177 0.492 1.00 91.75 153 VAL A O 1
ATOM 1148 N N . ARG A 1 154 ? -5.821 -0.549 -1.452 1.00 94.12 154 ARG A N 1
ATOM 1149 C CA . ARG A 1 154 ? -6.983 -1.290 -1.936 1.00 94.12 154 ARG A CA 1
ATOM 1150 C C . ARG A 1 154 ? -6.608 -2.740 -2.184 1.00 94.12 154 ARG A C 1
ATOM 1152 O O . ARG A 1 154 ? -5.564 -3.026 -2.775 1.00 94.12 154 ARG A O 1
ATOM 1159 N N . LEU A 1 155 ? -7.460 -3.652 -1.737 1.00 96.62 155 LEU A N 1
ATOM 1160 C CA . LEU A 1 155 ? -7.273 -5.090 -1.887 1.00 96.62 155 LEU A CA 1
ATOM 1161 C C . LEU A 1 155 ? -8.458 -5.680 -2.645 1.00 96.62 155 LEU A C 1
ATOM 1163 O O . LEU A 1 155 ? -9.618 -5.442 -2.310 1.00 96.62 155 LEU A O 1
ATOM 1167 N N . SER A 1 156 ? -8.157 -6.489 -3.653 1.00 96.75 156 SER A N 1
ATOM 1168 C CA . SER A 1 156 ? -9.166 -7.186 -4.442 1.00 96.75 156 SER A CA 1
ATOM 1169 C C . SER A 1 156 ? -8.744 -8.610 -4.775 1.00 96.75 156 SER A C 1
ATOM 1171 O O . SER A 1 156 ? -7.559 -8.957 -4.778 1.00 96.75 156 SER A O 1
ATOM 1173 N N . HIS A 1 157 ? -9.735 -9.435 -5.088 1.00 95.38 157 HIS A N 1
ATOM 1174 C CA . HIS A 1 157 ? -9.556 -10.796 -5.566 1.00 95.38 157 HIS A CA 1
ATOM 1175 C C . HIS A 1 157 ? -10.422 -11.016 -6.815 1.00 95.38 157 HIS A C 1
ATOM 1177 O O . HIS A 1 157 ? -11.561 -10.548 -6.839 1.00 95.38 157 HIS A O 1
ATOM 1183 N N . PRO A 1 158 ? -9.958 -11.752 -7.843 1.00 91.56 158 PRO A N 1
ATOM 1184 C CA . PRO A 1 158 ? -10.734 -11.973 -9.067 1.00 91.56 158 PRO A CA 1
ATOM 1185 C C . PRO A 1 158 ? -12.123 -12.586 -8.842 1.00 91.56 158 PRO A C 1
ATOM 1187 O O . PRO A 1 158 ? -13.026 -12.351 -9.638 1.00 91.56 158 PRO A O 1
ATOM 1190 N N . VAL A 1 159 ? -12.292 -13.369 -7.771 1.00 94.31 159 VAL A N 1
ATOM 1191 C CA . VAL A 1 159 ? -13.571 -14.018 -7.429 1.00 94.31 159 VAL A C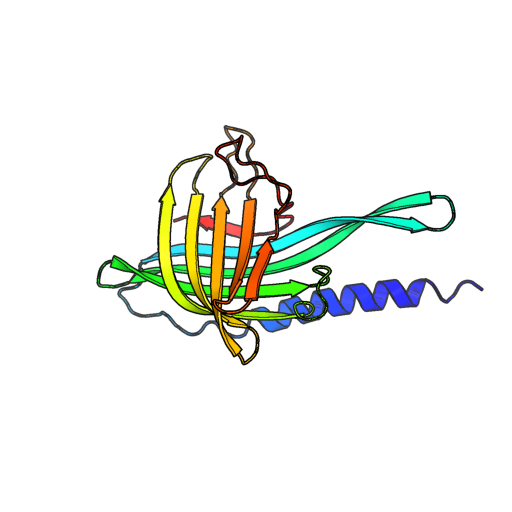A 1
ATOM 1192 C C . VAL A 1 159 ? -14.456 -13.127 -6.555 1.00 94.31 159 VAL A C 1
ATOM 1194 O O . VAL A 1 159 ? -15.671 -13.135 -6.723 1.00 94.31 159 VAL A O 1
ATOM 1197 N N . TYR A 1 160 ? -13.866 -12.365 -5.630 1.00 90.25 160 TYR A N 1
ATOM 1198 C CA . TYR A 1 160 ? -14.613 -11.620 -4.605 1.00 90.25 160 TYR A CA 1
ATOM 1199 C C . TYR A 1 160 ? -14.818 -10.139 -4.956 1.00 90.25 160 TYR A C 1
ATOM 1201 O O . TYR A 1 160 ? -15.620 -9.466 -4.319 1.00 90.25 160 TYR A O 1
ATOM 1209 N N . GLY A 1 161 ? -14.121 -9.629 -5.976 1.00 93.56 161 GLY A N 1
ATOM 1210 C CA . GLY A 1 161 ? -14.080 -8.202 -6.281 1.00 93.56 161 GLY A CA 1
ATOM 1211 C C . GLY A 1 161 ? -13.164 -7.436 -5.324 1.00 93.56 161 GLY A C 1
ATOM 1212 O O . GLY A 1 161 ? -12.219 -8.000 -4.768 1.00 93.56 161 GLY A O 1
ATOM 1213 N N . GLU A 1 162 ? -13.409 -6.135 -5.168 1.00 93.75 162 GLU A N 1
ATOM 1214 C CA . GLU A 1 162 ? -12.740 -5.309 -4.156 1.00 93.75 162 GLU A CA 1
ATOM 1215 C C . GLU A 1 162 ? -13.319 -5.624 -2.774 1.00 93.75 162 GLU A C 1
ATOM 1217 O O . GLU A 1 162 ? -14.531 -5.571 -2.577 1.00 93.75 162 GLU A O 1
ATOM 1222 N N . VAL A 1 163 ? -12.449 -5.980 -1.830 1.00 93.81 163 VAL A N 1
ATOM 1223 C CA . VAL A 1 163 ? -12.847 -6.386 -0.471 1.00 93.81 163 VAL A CA 1
ATOM 1224 C C . VAL A 1 163 ? -12.420 -5.381 0.591 1.00 93.81 163 VAL A C 1
ATOM 1226 O O . VAL A 1 163 ? -12.883 -5.453 1.728 1.00 93.81 163 VAL A O 1
ATOM 1229 N N . TYR A 1 164 ? -11.510 -4.470 0.240 1.00 92.31 164 TYR A N 1
ATOM 1230 C CA . TYR A 1 164 ? -11.014 -3.451 1.147 1.00 92.31 164 TYR A CA 1
ATOM 1231 C C . TYR A 1 164 ? -10.501 -2.230 0.397 1.00 92.31 164 TYR A C 1
ATOM 1233 O O . TYR A 1 164 ? -9.798 -2.355 -0.608 1.00 92.31 164 TYR A O 1
ATOM 1241 N N . ASP A 1 165 ? -10.785 -1.067 0.971 1.00 91.00 165 ASP A N 1
ATOM 1242 C CA . ASP A 1 165 ? -10.268 0.226 0.563 1.00 91.00 165 ASP A CA 1
ATOM 1243 C C . ASP A 1 165 ? -10.071 1.094 1.806 1.00 91.00 165 ASP A C 1
ATOM 1245 O O . ASP A 1 165 ? -11.025 1.388 2.530 1.00 91.00 165 ASP A O 1
ATOM 1249 N N . SER A 1 166 ? -8.831 1.509 2.064 1.00 86.25 166 SER A N 1
ATOM 1250 C CA . SER A 1 166 ? -8.503 2.342 3.223 1.00 86.25 166 SER A CA 1
ATOM 1251 C C . SER A 1 166 ? -9.065 3.766 3.142 1.00 86.25 166 SER A C 1
ATOM 1253 O O . SER A 1 166 ? -8.949 4.506 4.115 1.00 86.25 166 SER A O 1
ATOM 1255 N N . ALA A 1 167 ? -9.631 4.167 1.999 1.00 80.94 167 ALA A N 1
ATOM 1256 C CA . ALA A 1 167 ? -10.215 5.487 1.775 1.00 80.94 167 ALA A CA 1
ATOM 1257 C C . ALA A 1 167 ? -11.471 5.416 0.878 1.00 80.94 167 ALA A C 1
ATOM 1259 O O . ALA A 1 167 ? -11.568 6.121 -0.129 1.00 80.94 167 ALA A O 1
ATOM 1260 N N . SER A 1 168 ? -12.439 4.565 1.241 1.00 68.06 168 SER A N 1
ATOM 1261 C CA . SER A 1 168 ? -13.672 4.334 0.463 1.00 68.06 168 SER A CA 1
ATOM 1262 C C . SER A 1 168 ? -14.590 5.557 0.343 1.00 68.06 168 SER A C 1
ATOM 1264 O O . SER A 1 168 ? -15.332 5.680 -0.629 1.00 68.06 168 SER A O 1
ATOM 1266 N N . GLU A 1 169 ? -14.526 6.486 1.299 1.00 57.28 169 GLU A N 1
ATOM 1267 C CA . GLU A 1 169 ? -15.330 7.717 1.307 1.00 57.28 169 GLU A CA 1
ATOM 1268 C C . GLU A 1 169 ? -14.768 8.815 0.383 1.00 57.28 169 GLU A C 1
ATOM 1270 O O . GLU A 1 169 ? -15.345 9.897 0.270 1.00 57.28 169 GLU A O 1
ATOM 1275 N N . PHE A 1 170 ? -13.654 8.557 -0.312 1.00 58.56 170 PHE A N 1
ATOM 1276 C CA . PHE A 1 170 ? -13.016 9.563 -1.151 1.00 58.56 170 PHE A CA 1
ATOM 1277 C C . PHE A 1 170 ? -13.650 9.650 -2.546 1.00 58.56 170 PHE A C 1
ATOM 1279 O O . PHE A 1 170 ? -13.448 8.795 -3.412 1.00 58.56 170 PHE A O 1
ATOM 1286 N N . THR A 1 171 ? -14.365 10.745 -2.800 1.00 46.38 171 THR A N 1
ATOM 1287 C CA . THR A 1 171 ? -14.730 11.176 -4.153 1.00 46.38 171 THR A CA 1
ATOM 1288 C C . THR A 1 171 ? -13.565 11.957 -4.757 1.00 46.38 171 THR A C 1
ATOM 1290 O O . THR A 1 171 ? -13.063 12.882 -4.129 1.00 46.38 171 THR A O 1
ATOM 1293 N N . SER A 1 172 ? -13.138 11.588 -5.964 1.00 44.53 172 SER A N 1
ATOM 1294 C CA . SER A 1 172 ? -11.900 11.985 -6.660 1.00 44.53 172 SER A CA 1
ATOM 1295 C C . SER A 1 172 ? -11.756 13.472 -7.049 1.00 44.53 172 SER A C 1
ATOM 1297 O O . SER A 1 172 ? -11.265 13.767 -8.139 1.00 44.53 172 SER A O 1
ATOM 1299 N N . VAL A 1 173 ? -12.267 14.411 -6.255 1.00 41.78 173 VAL A N 1
ATOM 1300 C CA . VAL A 1 173 ? -12.405 15.813 -6.682 1.00 41.78 173 VAL A CA 1
ATOM 1301 C C . VAL A 1 173 ? -11.107 16.608 -6.514 1.00 41.78 173 VAL A C 1
ATOM 1303 O O . VAL A 1 173 ? -10.896 17.556 -7.263 1.00 41.78 173 VAL A O 1
ATOM 1306 N N . ASP A 1 174 ? -10.202 16.161 -5.641 1.00 46.38 174 ASP A N 1
ATOM 1307 C CA . ASP A 1 174 ? -8.854 16.713 -5.526 1.00 46.38 174 ASP A CA 1
ATOM 1308 C C . ASP A 1 174 ? -7.832 15.707 -6.063 1.00 46.38 174 ASP A C 1
ATOM 1310 O O . ASP A 1 174 ? -7.819 14.537 -5.688 1.00 46.38 174 ASP A O 1
ATOM 1314 N N . TYR A 1 175 ? -6.976 16.168 -6.978 1.00 52.19 175 TYR A N 1
ATOM 1315 C CA . TYR A 1 175 ? -5.961 15.376 -7.691 1.00 52.19 175 TYR A CA 1
ATOM 1316 C C . TYR A 1 175 ? -4.876 14.769 -6.779 1.00 52.19 175 TYR A C 1
ATOM 1318 O O . TYR A 1 175 ? -3.994 14.062 -7.262 1.00 52.19 175 TYR A O 1
ATOM 1326 N N . CYS A 1 176 ? -4.944 15.028 -5.474 1.00 58.66 176 CYS A N 1
ATOM 1327 C CA . CYS A 1 176 ? -4.041 14.508 -4.462 1.00 58.66 176 CYS A CA 1
ATOM 1328 C C . CYS A 1 176 ? -4.717 13.357 -3.719 1.00 58.66 176 CYS A C 1
ATOM 1330 O O . CYS A 1 176 ? -5.886 13.462 -3.348 1.00 58.66 176 CYS A O 1
ATOM 1332 N N . ILE A 1 177 ? -3.988 12.265 -3.476 1.00 58.66 177 ILE A N 1
ATOM 1333 C CA . ILE A 1 177 ? -4.487 11.137 -2.677 1.00 58.66 177 ILE A CA 1
ATOM 1334 C C . ILE A 1 177 ? -4.959 11.686 -1.325 1.00 58.66 177 ILE A C 1
ATOM 1336 O O . ILE A 1 177 ? -4.173 12.262 -0.575 1.00 58.66 177 ILE A O 1
ATOM 1340 N N . GLY A 1 178 ? -6.263 11.560 -1.075 1.00 49.53 178 GLY A N 1
ATOM 1341 C CA . GLY A 1 178 ? -6.941 12.121 0.085 1.00 49.53 178 GLY A CA 1
ATOM 1342 C C . GLY A 1 178 ? -6.430 11.593 1.417 1.00 49.53 178 GLY A C 1
ATOM 1343 O O . GLY A 1 178 ? -5.934 10.472 1.503 1.00 49.53 178 GLY A O 1
ATOM 1344 N N . GLN A 1 179 ? -6.610 12.427 2.442 1.00 50.69 179 GLN A N 1
ATOM 1345 C CA . GLN A 1 179 ? -6.131 12.275 3.815 1.00 50.69 179 GLN A CA 1
ATOM 1346 C C . GLN A 1 179 ? -6.576 10.971 4.494 1.00 50.69 179 GLN A C 1
ATOM 1348 O O . GLN A 1 179 ? -7.511 10.938 5.290 1.00 50.69 179 GLN A O 1
ATOM 1353 N N . THR A 1 180 ? -5.858 9.883 4.249 1.00 52.25 180 THR A N 1
ATOM 1354 C CA . THR A 1 180 ? -5.634 8.888 5.299 1.00 52.25 180 THR A CA 1
ATOM 1355 C C . THR A 1 180 ? -4.621 9.485 6.261 1.00 52.25 180 THR A C 1
ATOM 1357 O O . THR A 1 180 ? -3.527 9.822 5.824 1.00 52.25 180 THR A O 1
ATOM 1360 N N . LEU A 1 181 ? -4.944 9.597 7.550 1.00 52.62 181 LEU A N 1
ATOM 1361 C CA . LEU A 1 181 ? -3.976 10.003 8.573 1.00 52.62 181 LEU A CA 1
ATOM 1362 C C . LEU A 1 181 ? -2.814 8.991 8.599 1.00 52.62 181 LEU A C 1
ATOM 1364 O O . LEU A 1 181 ? -2.893 7.935 9.237 1.00 52.62 181 LEU A O 1
ATOM 1368 N N . VAL A 1 182 ? -1.744 9.288 7.859 1.00 54.56 182 VAL A N 1
ATOM 1369 C CA . VAL A 1 182 ? -0.475 8.558 7.895 1.00 54.56 182 VAL A CA 1
ATOM 1370 C C . VAL A 1 182 ? 0.337 9.151 9.036 1.00 54.56 182 VAL A C 1
ATOM 1372 O O . VAL A 1 182 ? 1.172 10.024 8.845 1.00 54.56 182 VAL A O 1
ATOM 1375 N N . ASP A 1 183 ? 0.081 8.680 10.253 1.00 48.41 183 ASP A N 1
ATOM 1376 C CA . ASP A 1 183 ? 0.643 9.286 11.473 1.00 48.41 183 ASP A CA 1
ATOM 1377 C C . ASP A 1 183 ? 2.167 9.053 11.626 1.00 48.41 183 ASP A C 1
ATOM 1379 O O . ASP A 1 183 ? 2.809 9.583 12.526 1.00 48.41 183 ASP A O 1
ATOM 1383 N N . SER A 1 184 ? 2.792 8.204 10.794 1.00 47.41 184 SER A N 1
ATOM 1384 C CA . SER A 1 184 ? 4.206 7.818 11.010 1.00 47.41 184 SER A CA 1
ATOM 1385 C C . SER A 1 184 ? 4.928 7.146 9.836 1.00 47.41 184 SER A C 1
ATOM 1387 O O . SER A 1 184 ? 6.008 6.578 10.013 1.00 47.41 184 SER A O 1
ATOM 1389 N N . GLY A 1 185 ? 4.346 7.152 8.637 1.00 53.53 185 GLY A N 1
ATOM 1390 C CA . GLY A 1 185 ? 4.946 6.481 7.488 1.00 53.53 185 GLY A CA 1
ATOM 1391 C C . GLY A 1 185 ? 6.097 7.274 6.875 1.00 53.53 185 GLY A C 1
ATOM 1392 O O . GLY A 1 185 ? 5.889 8.384 6.402 1.00 53.53 185 GLY A O 1
ATOM 1393 N N . ASN A 1 186 ? 7.298 6.695 6.810 1.00 71.00 186 ASN A N 1
ATOM 1394 C CA . ASN A 1 186 ? 8.398 7.284 6.044 1.00 71.00 186 ASN A CA 1
ATOM 1395 C C . ASN A 1 186 ? 8.301 6.808 4.596 1.00 71.00 186 ASN A C 1
ATOM 1397 O O . ASN A 1 186 ? 8.764 5.713 4.287 1.00 71.00 186 ASN A O 1
ATOM 1401 N N . LEU A 1 187 ? 7.706 7.610 3.713 1.00 77.94 187 LEU A N 1
ATOM 1402 C CA . LEU A 1 187 ? 7.778 7.392 2.268 1.00 77.94 187 LEU A CA 1
ATOM 1403 C C . LEU A 1 187 ? 8.970 8.170 1.703 1.00 77.94 187 LEU A C 1
ATOM 1405 O O . LEU A 1 187 ? 8.985 9.397 1.700 1.00 77.94 187 LEU A O 1
ATOM 1409 N N . ASN A 1 188 ? 9.975 7.445 1.226 1.00 84.38 188 ASN A N 1
ATOM 1410 C CA . ASN A 1 188 ? 11.180 8.002 0.632 1.00 84.38 188 ASN A CA 1
ATOM 1411 C C . ASN A 1 188 ? 11.146 7.795 -0.878 1.00 84.38 188 ASN A C 1
ATOM 1413 O O . ASN A 1 188 ? 11.316 6.675 -1.362 1.00 84.38 188 ASN A O 1
ATOM 1417 N N . PHE A 1 189 ? 10.958 8.891 -1.606 1.00 84.44 189 PHE A N 1
ATOM 1418 C CA . PHE A 1 189 ? 11.008 8.923 -3.061 1.00 84.44 189 PHE A CA 1
ATOM 1419 C C . PHE A 1 189 ? 12.401 9.370 -3.510 1.00 84.44 189 PHE A C 1
ATOM 1421 O O . PHE A 1 189 ? 12.839 10.471 -3.154 1.00 84.44 189 PHE A O 1
ATOM 1428 N N . ARG A 1 190 ? 13.097 8.533 -4.277 1.00 82.94 190 ARG A N 1
ATOM 1429 C CA . ARG A 1 190 ? 14.418 8.861 -4.831 1.00 82.94 190 ARG A CA 1
ATOM 1430 C C . ARG A 1 190 ? 14.326 9.662 -6.125 1.00 82.94 190 ARG A C 1
ATOM 1432 O O . ARG A 1 190 ? 13.208 9.803 -6.666 1.00 82.94 190 ARG A O 1
#

Nearest PDB structures (foldseek):
  7uai-assembly1_H  TM=4.283E-01  e=7.822E-01  Homo sapiens
  7uai-assembly1_A  TM=4.019E-01  e=2.076E+00  Homo sapiens
  4alo-assembly1_B  TM=1.979E-01  e=8.235E-01  Homarus americanus

Foldseek 3Di:
DPPPPVVVVVVVVVVVVVVVVVVVPDPPDPPDPFWDWFKWKKFFFWDWDWDDDDPDTDTDIDTAKIKTWTWTAGNVRDTDIKMKMQGDPQVDPVRHRKMWIFPDWHDWDWDCQQHIKIWTKGFTDTRPRGQKIKTKIWHPQDPVVRRHTDMWIWIAGPVGGTDDISCPVDDPPGVDHDDRPRVDMDMDGD

Solvent-accessible surface area (backbone atoms only — not comparable to full-atom values): 10666 Å² total; per-residue (Å²): 145,85,76,74,69,68,62,60,57,59,51,56,54,52,56,58,55,54,57,58,63,66,68,74,74,72,84,73,78,82,74,56,99,48,55,48,73,37,37,37,34,42,34,38,37,40,45,81,42,83,43,75,61,86,97,40,83,42,81,44,79,42,67,31,33,37,42,33,39,39,34,29,28,34,80,85,69,44,48,34,63,44,45,37,38,37,33,27,81,67,86,41,82,84,48,43,69,35,37,40,40,46,74,40,42,74,42,68,47,73,48,70,59,60,37,54,25,40,43,36,32,25,40,20,25,48,66,91,44,74,68,30,39,39,40,39,42,37,32,29,56,21,86,88,82,67,43,65,43,19,60,41,49,33,37,31,31,91,88,75,42,76,80,46,54,73,57,76,88,66,73,84,82,56,92,45,79,66,87,31,53,43,85,67,45,52,68,47,73,106

Mean predicted aligned error: 10.86 Å

Secondary structure (DSSP, 8-state):
--SSSHHHHHHHHHHHHHHHHHHTT-------TT-EEEEEEEEEEEEEEEEEETTEEEEEEEEEEEEEEEEEE-TTS-EEEEEEEEE-S-S-TTTTT-EEEEEEEEEEEEE-TTSSEEEEEEEEEETTEEEEEEEEEEE--BTTTTBPPEEEEEEEETTTEEEEETTTT--S-SSS----B-SS-EEEE-